Protein AF-A0A0P1ISZ4-F1 (afdb_monomer_lite)

pLDDT: mean 84.33, std 18.55, range [29.03, 98.5]

InterPro domains:
  IPR018599 Protein of unknown function DUF2026 [PF09641] (19-223)
  IPR023107 Atu2299-like domain superfamily [G3DSA:3.10.550.10] (12-223)
  IPR038765 Papain-like cysteine peptidase superfamily [SSF54001] (37-219)

Foldseek 3Di:
DPVPPPPPDPPVLDQLDDLLRLLLLLQQQLLLCVFFVVQPADQSSQVLSQVLSCLCCCPVVVADKDKFKFKKWFAQPVQRDIDIAADPDPPDDDPPDPRMGMWMDGPFWTFRSCLLVQLVVCPPPPCSVPRHSAGGTGTVVLADPDVVVVVVPRGIHTDTDVVVSVVVCVVCVPVVSSVLSSVQSNVCVVVCVVPVQDWGFDQHPVRDTDITGGHPGHHPYHSDDPPPPD

Sequence (230 aa):
MQELERKEHNLDHQAPLSQEDFNLLSSATYGIVHHAGQPKSRAESHFMISTLGIVVMKLAMEINCRRVVGNWRIRNNLSGGTYGIGSLKSSIGNTEDDDFHTWIETETHCIDLMSPMYPDVFAGTEHSSKVPSAMVQIPKEMDAKTIKQFEQGAVLFTEPDPSLTKSLIAQFAENDELDDLAQALLHWWPKLKQDSGSQLRFVHKDGRGLLIKPADYEASQSWVNETVTA

Organism: NCBI:txid1715691

Structure (mmCIF, N/CA/C/O backbone):
data_AF-A0A0P1ISZ4-F1
#
_entry.id   AF-A0A0P1ISZ4-F1
#
loop_
_atom_site.group_PDB
_atom_site.id
_atom_site.type_symbol
_atom_site.label_atom_id
_atom_site.label_alt_id
_atom_site.label_comp_id
_atom_site.label_asym_id
_atom_site.label_entity_id
_atom_site.label_seq_id
_atom_site.pdbx_PDB_ins_code
_atom_site.Cartn_x
_atom_site.Cartn_y
_atom_site.Cartn_z
_atom_site.occupancy
_atom_site.B_iso_or_equiv
_atom_site.auth_seq_id
_atom_site.auth_comp_id
_atom_site.auth_asym_id
_atom_site.auth_atom_id
_atom_site.pdbx_PDB_model_num
ATOM 1 N N . MET A 1 1 ? -13.578 32.365 -30.461 1.00 45.53 1 MET A N 1
ATOM 2 C CA . MET A 1 1 ? -13.303 30.936 -30.746 1.00 45.53 1 MET A CA 1
ATOM 3 C C . MET A 1 1 ? -11.808 30.578 -30.678 1.00 45.53 1 MET A C 1
ATOM 5 O O . MET A 1 1 ? -11.435 29.542 -31.193 1.00 45.53 1 MET A O 1
ATOM 9 N N . GLN A 1 2 ? -10.957 31.368 -30.005 1.00 45.22 2 GLN A N 1
ATOM 10 C CA . GLN A 1 2 ? -9.535 31.029 -29.774 1.00 45.22 2 GLN A CA 1
ATOM 11 C C . GLN A 1 2 ? -9.113 31.106 -28.291 1.00 45.22 2 GLN A C 1
ATOM 13 O O . GLN A 1 2 ? -7.972 30.815 -27.963 1.00 45.22 2 GLN A O 1
ATOM 18 N N . GLU A 1 3 ? -10.031 31.437 -27.375 1.00 33.91 3 GLU A N 1
ATOM 19 C CA . GLU A 1 3 ? -9.778 31.485 -25.919 1.00 33.91 3 GLU A CA 1
ATOM 20 C C . GLU A 1 3 ? -10.322 30.265 -25.154 1.00 33.91 3 GLU A C 1
ATOM 22 O O . GLU A 1 3 ? -10.181 30.184 -23.940 1.00 33.91 3 GLU A O 1
ATOM 27 N N . LEU A 1 4 ? -10.922 29.292 -25.849 1.00 37.38 4 LEU A N 1
ATOM 28 C CA . LEU A 1 4 ? -11.482 28.074 -25.241 1.00 37.38 4 LEU A CA 1
ATOM 29 C C . LEU A 1 4 ? -10.566 26.842 -25.355 1.00 37.38 4 LEU A C 1
ATOM 31 O O . LEU A 1 4 ? -10.907 25.794 -24.820 1.00 37.38 4 LEU A O 1
ATOM 35 N N . GLU A 1 5 ? -9.391 26.971 -25.978 1.00 39.34 5 GLU A N 1
ATOM 36 C CA . GLU A 1 5 ? -8.440 25.862 -26.191 1.00 39.34 5 GLU A CA 1
ATOM 37 C C . GLU A 1 5 ? -7.128 26.004 -25.394 1.00 39.34 5 GLU A C 1
ATOM 39 O O . GLU A 1 5 ? -6.223 25.193 -25.538 1.00 39.34 5 GLU A O 1
ATOM 44 N N . ARG A 1 6 ? -7.023 26.992 -24.493 1.00 38.47 6 ARG A N 1
ATOM 45 C CA . ARG A 1 6 ? -5.859 27.189 -23.600 1.00 38.47 6 ARG A CA 1
ATOM 46 C C . ARG A 1 6 ? -6.164 26.909 -22.127 1.00 38.47 6 ARG A C 1
ATOM 48 O O . ARG A 1 6 ? -5.702 27.609 -21.233 1.00 38.47 6 ARG A O 1
ATOM 55 N N . LYS A 1 7 ? -6.921 25.848 -21.861 1.00 33.12 7 LYS A N 1
ATOM 56 C CA . LYS A 1 7 ? -6.720 25.068 -20.633 1.00 33.12 7 LYS A CA 1
ATOM 57 C C . LYS A 1 7 ? -5.871 23.860 -21.001 1.00 33.12 7 LYS A C 1
ATOM 59 O O . LYS A 1 7 ? -6.342 22.727 -20.980 1.00 33.12 7 LYS A O 1
ATOM 64 N N . GLU A 1 8 ? -4.633 24.132 -21.408 1.00 39.62 8 GLU A N 1
ATOM 65 C CA . GLU A 1 8 ? -3.598 23.109 -21.362 1.00 39.62 8 GLU A CA 1
ATOM 66 C C . GLU A 1 8 ? -3.573 22.575 -19.929 1.00 39.62 8 GLU A C 1
ATOM 68 O O . GLU A 1 8 ? -3.541 23.339 -18.961 1.00 39.62 8 GLU A O 1
ATOM 73 N N . HIS A 1 9 ? -3.713 21.257 -19.828 1.00 40.00 9 HIS A N 1
ATOM 74 C CA . HIS A 1 9 ? -3.472 20.467 -18.637 1.00 40.00 9 HIS A CA 1
ATOM 75 C C . HIS A 1 9 ? -2.107 20.845 -18.043 1.00 40.00 9 HIS A C 1
ATOM 77 O O . HIS A 1 9 ? -1.095 20.235 -18.365 1.00 40.00 9 HIS A O 1
ATOM 83 N N . ASN A 1 10 ? -2.081 21.805 -17.124 1.00 36.22 10 ASN A N 1
ATOM 84 C CA . ASN A 1 10 ? -1.184 21.695 -15.984 1.00 36.22 10 ASN A CA 1
ATOM 85 C C . ASN A 1 10 ? -1.804 20.613 -15.097 1.00 36.22 10 ASN A C 1
ATOM 87 O O . ASN A 1 10 ? -2.551 20.908 -14.164 1.00 36.22 10 ASN A O 1
ATOM 91 N N . LEU A 1 11 ? -1.577 19.347 -15.460 1.00 44.12 11 LEU A N 1
ATOM 92 C CA . LEU A 1 11 ? -1.624 18.284 -14.470 1.00 44.12 11 LEU A CA 1
ATOM 93 C C . LEU A 1 11 ? -0.460 18.605 -13.545 1.00 44.12 11 LEU A C 1
ATOM 95 O O . LEU A 1 11 ? 0.691 18.356 -13.882 1.00 44.12 11 LEU A O 1
ATOM 99 N N . ASP A 1 12 ? -0.755 19.276 -12.440 1.00 47.28 12 ASP A N 1
ATOM 100 C CA . ASP A 1 12 ? 0.215 19.430 -11.374 1.00 47.28 12 ASP A CA 1
ATOM 101 C C . ASP A 1 12 ? 0.618 18.001 -10.982 1.00 47.28 12 ASP A C 1
ATOM 103 O O . ASP A 1 12 ? -0.207 17.233 -10.481 1.00 47.28 12 ASP A O 1
ATOM 107 N N . HIS A 1 13 ? 1.849 17.593 -11.307 1.00 62.66 13 HIS A N 1
ATOM 108 C CA . HIS A 1 13 ? 2.391 16.255 -11.027 1.00 62.66 13 HIS A CA 1
ATOM 109 C C . HIS A 1 13 ? 2.664 16.072 -9.524 1.00 62.66 13 HIS A C 1
ATOM 111 O O . HIS A 1 13 ? 3.536 15.305 -9.120 1.00 62.66 13 HIS A O 1
ATOM 117 N N . GLN A 1 14 ? 1.933 16.801 -8.682 1.00 82.31 14 GLN A N 1
ATOM 118 C CA . GLN A 1 14 ? 2.025 16.734 -7.244 1.00 82.31 14 GLN A CA 1
ATOM 119 C C . GLN A 1 14 ? 1.646 15.324 -6.784 1.00 82.31 14 GLN A C 1
ATOM 121 O O . GLN A 1 14 ? 0.636 14.752 -7.212 1.00 82.31 14 GLN A O 1
ATOM 126 N N . ALA A 1 15 ? 2.476 14.764 -5.904 1.00 89.00 15 ALA A N 1
ATOM 127 C CA . ALA A 1 15 ? 2.212 13.474 -5.289 1.00 89.00 15 ALA A CA 1
ATOM 128 C C . ALA A 1 15 ? 0.823 13.487 -4.611 1.00 89.00 15 ALA A C 1
ATOM 130 O O . ALA A 1 15 ? 0.509 14.450 -3.904 1.00 89.00 15 ALA A O 1
ATOM 131 N N . PRO A 1 16 ? -0.013 12.445 -4.790 1.00 93.44 16 PRO A N 1
ATOM 132 C CA . PRO A 1 16 ? -1.375 12.436 -4.255 1.00 93.44 16 PRO A CA 1
ATOM 133 C C . PRO A 1 16 ? -1.443 12.477 -2.727 1.00 93.44 16 PRO A C 1
ATOM 135 O O . PRO A 1 16 ? -2.427 12.962 -2.178 1.00 93.44 16 PRO A O 1
ATOM 138 N N . LEU A 1 17 ? -0.428 11.947 -2.040 1.00 95.56 17 LEU A N 1
ATOM 139 C CA . LEU A 1 17 ? -0.329 11.973 -0.584 1.00 95.56 17 LEU A CA 1
ATOM 140 C C . LEU A 1 17 ? 0.943 12.715 -0.173 1.00 95.56 17 LEU A C 1
ATOM 142 O O . LEU A 1 17 ? 2.013 12.485 -0.744 1.00 95.56 17 LEU A O 1
ATOM 146 N N . SER A 1 18 ? 0.844 13.531 0.877 1.00 94.50 18 SER A N 1
ATOM 147 C CA . SER A 1 18 ? 2.031 14.024 1.580 1.00 94.50 18 SER A CA 1
ATOM 148 C C . SER A 1 18 ? 2.823 12.853 2.182 1.00 94.50 18 SER A C 1
ATOM 150 O O . SER A 1 18 ? 2.270 11.775 2.406 1.00 94.50 18 SER A O 1
ATOM 152 N N . GLN A 1 19 ? 4.111 13.046 2.479 1.00 93.56 19 GLN A N 1
ATOM 153 C CA . GLN A 1 19 ? 4.916 12.008 3.139 1.00 93.56 19 GLN A CA 1
ATOM 154 C C . GLN A 1 19 ? 4.337 11.620 4.509 1.00 93.56 19 GLN A C 1
ATOM 156 O O . GLN A 1 19 ? 4.315 10.442 4.856 1.00 93.56 19 GLN A O 1
ATOM 161 N N . GLU A 1 20 ? 3.812 12.597 5.254 1.00 95.06 20 GLU A N 1
ATOM 162 C CA . GLU A 1 20 ? 3.135 12.362 6.532 1.00 95.06 20 GLU A CA 1
ATOM 163 C C . GLU A 1 20 ? 1.890 11.485 6.3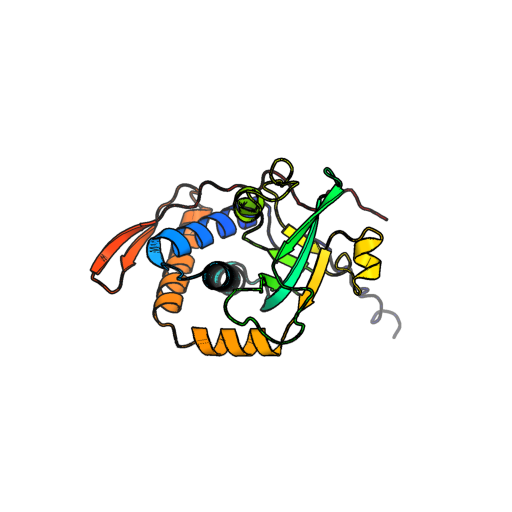47 1.00 95.06 20 GLU A C 1
ATOM 165 O O . GLU A 1 20 ? 1.756 10.464 7.020 1.00 95.06 20 GLU A O 1
ATOM 170 N N . ASP A 1 21 ? 1.004 11.832 5.405 1.00 97.25 21 ASP A N 1
ATOM 171 C CA . ASP A 1 21 ? -0.209 11.049 5.142 1.00 97.25 21 ASP A CA 1
ATOM 172 C C . ASP A 1 21 ? 0.118 9.650 4.623 1.00 97.25 21 ASP A C 1
ATOM 174 O O . ASP A 1 21 ? -0.533 8.683 5.013 1.00 97.25 21 ASP A O 1
ATOM 178 N N . PHE A 1 22 ? 1.141 9.525 3.776 1.00 97.81 22 PHE A N 1
ATOM 179 C CA . PHE A 1 22 ? 1.610 8.237 3.282 1.00 97.81 22 PHE A CA 1
ATOM 180 C C . PHE A 1 22 ? 2.105 7.347 4.426 1.00 97.81 22 PHE A C 1
ATOM 182 O O . PHE A 1 22 ? 1.656 6.208 4.547 1.00 97.81 22 PHE A O 1
ATOM 189 N N . ASN A 1 23 ? 2.991 7.864 5.285 1.00 97.19 23 ASN A N 1
ATOM 190 C CA . ASN A 1 23 ? 3.533 7.116 6.420 1.00 97.19 23 ASN A CA 1
ATOM 191 C C . ASN A 1 23 ? 2.434 6.738 7.413 1.00 97.19 23 ASN A C 1
ATOM 193 O O . ASN A 1 23 ? 2.380 5.599 7.879 1.00 97.19 23 ASN A O 1
ATOM 197 N N . LEU A 1 24 ? 1.514 7.661 7.695 1.00 97.06 24 LEU A N 1
ATOM 198 C CA . LEU A 1 24 ? 0.395 7.407 8.591 1.00 97.06 24 LEU A CA 1
ATOM 199 C C . LEU A 1 24 ? -0.554 6.345 8.023 1.00 97.06 24 LEU A C 1
ATOM 201 O O . LEU A 1 24 ? -0.974 5.441 8.742 1.00 97.06 24 LEU A O 1
ATOM 205 N N . LEU A 1 25 ? 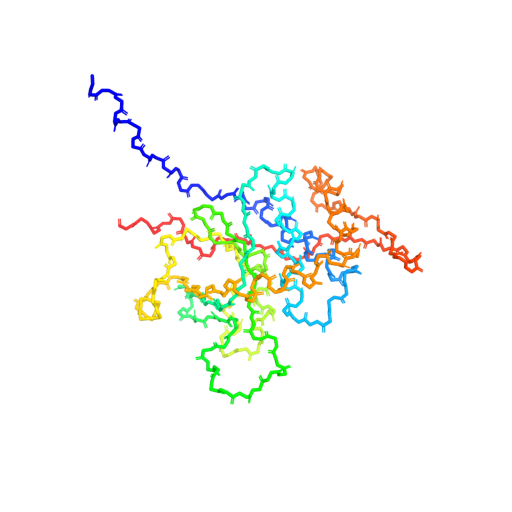-0.869 6.414 6.727 1.00 98.06 25 LEU A N 1
ATOM 206 C CA . LEU A 1 25 ? -1.746 5.447 6.076 1.00 98.06 25 LEU A CA 1
ATOM 207 C C . LEU A 1 25 ? -1.086 4.069 5.968 1.00 98.06 25 LEU A C 1
ATOM 209 O O . LEU A 1 25 ? -1.720 3.060 6.280 1.00 98.06 25 LEU A O 1
ATOM 213 N N . SER A 1 26 ? 0.187 4.018 5.577 1.00 97.75 26 SER A N 1
ATOM 214 C CA . SER A 1 26 ? 0.987 2.792 5.510 1.00 97.75 26 SER A CA 1
ATOM 215 C C . SER A 1 26 ? 1.072 2.099 6.877 1.00 97.75 26 SER A C 1
ATOM 217 O O . SER A 1 26 ? 0.668 0.941 7.020 1.00 97.75 26 SER A O 1
ATOM 219 N N . SER A 1 27 ? 1.493 2.824 7.916 1.00 96.62 27 SER A N 1
ATOM 220 C CA . SER A 1 27 ? 1.632 2.278 9.270 1.00 96.62 27 SER A CA 1
ATOM 221 C C . SER A 1 27 ? 0.292 1.849 9.880 1.00 96.62 27 SER A C 1
ATOM 223 O O . SER A 1 27 ? 0.223 0.794 10.519 1.00 96.62 27 SER A O 1
ATOM 225 N N . ALA A 1 28 ? -0.788 2.609 9.669 1.00 97.31 28 ALA A N 1
ATOM 226 C CA . ALA A 1 28 ? -2.114 2.269 10.183 1.00 97.31 28 ALA A CA 1
ATOM 227 C C . ALA A 1 28 ? -2.720 1.046 9.481 1.00 97.31 28 ALA A C 1
ATOM 229 O O . ALA A 1 28 ? -3.245 0.155 10.154 1.00 97.31 28 ALA A O 1
ATOM 230 N N . THR A 1 29 ? -2.625 0.975 8.147 1.00 97.44 29 THR A N 1
ATOM 231 C CA . THR A 1 29 ? -3.127 -0.169 7.362 1.00 97.44 29 THR A CA 1
ATOM 232 C C . THR A 1 29 ? -2.359 -1.448 7.681 1.00 97.44 29 THR A C 1
ATOM 234 O O . THR A 1 29 ? -2.972 -2.494 7.885 1.00 97.44 29 THR A O 1
ATOM 237 N N . TYR A 1 30 ? -1.038 -1.379 7.831 1.00 95.50 30 TYR A N 1
ATOM 238 C CA . TYR A 1 30 ? -0.262 -2.535 8.273 1.00 95.50 30 TYR A CA 1
ATOM 239 C C . TYR A 1 30 ? -0.605 -2.945 9.706 1.00 95.50 30 TYR A C 1
ATOM 241 O O . TYR A 1 30 ? -0.830 -4.125 9.979 1.00 95.50 30 TYR A O 1
ATOM 249 N N . GLY A 1 31 ? -0.697 -1.968 10.616 1.00 94.06 31 GLY A N 1
ATOM 250 C CA . GLY A 1 31 ? -1.059 -2.194 12.011 1.00 94.06 31 GLY A CA 1
ATOM 251 C C . GLY A 1 31 ? -2.377 -2.956 12.139 1.00 94.06 31 GLY A C 1
ATOM 252 O O . GLY A 1 31 ? -2.422 -3.988 12.809 1.00 94.06 31 GLY A O 1
ATOM 253 N N . ILE A 1 32 ? -3.429 -2.505 11.450 1.00 95.25 32 ILE A N 1
ATOM 254 C CA . ILE A 1 32 ? -4.747 -3.147 11.512 1.00 95.25 32 ILE A CA 1
ATOM 255 C C . ILE A 1 32 ? -4.762 -4.531 10.842 1.00 95.25 32 ILE A C 1
ATOM 257 O O . ILE A 1 32 ? -5.302 -5.473 11.423 1.00 95.25 32 ILE A O 1
ATOM 261 N N . VAL A 1 33 ? -4.107 -4.701 9.688 1.00 94.75 33 VAL A N 1
ATOM 262 C CA . VAL A 1 33 ? -4.055 -5.994 8.980 1.00 94.75 33 VAL A CA 1
ATOM 263 C C . VAL A 1 33 ? -3.314 -7.045 9.802 1.00 94.75 33 VAL A C 1
ATOM 265 O O . VAL A 1 33 ? -3.829 -8.142 10.001 1.00 94.75 33 VAL A O 1
ATOM 268 N N . HIS A 1 34 ? -2.144 -6.716 10.349 1.00 90.56 34 HIS A N 1
ATOM 269 C CA . HIS A 1 34 ? -1.320 -7.699 11.052 1.00 90.56 34 HIS A CA 1
ATOM 270 C C . HIS A 1 34 ? -1.757 -7.968 12.500 1.00 90.56 34 HIS A C 1
ATOM 272 O O . HIS A 1 34 ? -1.460 -9.042 13.021 1.00 90.56 34 HIS A O 1
ATOM 278 N N . HIS A 1 35 ? -2.480 -7.048 13.151 1.00 89.50 35 HIS A N 1
ATOM 279 C CA . HIS A 1 35 ? -3.004 -7.285 14.504 1.00 89.50 35 HIS A CA 1
ATOM 280 C C . HIS A 1 35 ? -4.413 -7.878 14.513 1.00 89.50 35 HIS A C 1
ATOM 282 O O . HIS A 1 35 ? -4.713 -8.679 15.398 1.00 89.50 35 HIS A O 1
ATOM 288 N N . ALA A 1 36 ? -5.274 -7.477 13.573 1.00 89.19 36 ALA A N 1
ATOM 289 C CA . ALA A 1 36 ? -6.683 -7.861 13.569 1.00 89.19 36 ALA A CA 1
ATOM 290 C C . ALA A 1 36 ? -7.094 -8.690 12.352 1.00 89.19 36 ALA A C 1
ATOM 292 O O . ALA A 1 36 ? -7.852 -9.626 12.544 1.00 89.19 36 ALA A O 1
ATOM 293 N N . GLY A 1 37 ? -6.578 -8.396 11.154 1.00 85.06 37 GLY A N 1
ATOM 294 C CA . GLY A 1 37 ? -7.019 -9.054 9.916 1.00 85.06 37 GLY A CA 1
ATOM 295 C C . GLY A 1 37 ? -6.430 -10.436 9.627 1.00 85.06 37 GLY A C 1
ATOM 296 O O . GLY A 1 37 ? -6.897 -11.103 8.715 1.00 85.06 37 GLY A O 1
ATOM 297 N N . GLN A 1 38 ? -5.395 -10.853 10.366 1.00 85.44 38 GLN A N 1
ATOM 298 C CA . GLN A 1 38 ? -4.805 -12.203 10.326 1.00 85.44 38 GLN A CA 1
ATOM 299 C C . GLN A 1 38 ? -4.665 -12.806 8.904 1.00 85.44 38 GLN A C 1
ATOM 301 O O . GLN A 1 38 ? -5.160 -13.913 8.666 1.00 85.44 38 GLN A O 1
ATOM 306 N N . PRO A 1 39 ? -3.991 -12.117 7.957 1.00 89.12 39 PRO A N 1
ATOM 307 C CA . PRO A 1 39 ? -3.866 -12.604 6.585 1.00 89.12 39 PRO A CA 1
ATOM 308 C C . PRO A 1 39 ? -3.198 -13.984 6.570 1.00 89.12 39 PRO A C 1
ATOM 310 O O . PRO A 1 39 ? -2.212 -14.218 7.276 1.00 89.12 39 PRO A O 1
ATOM 313 N N . LYS A 1 40 ? -3.717 -14.906 5.757 1.00 88.50 40 LYS A N 1
ATOM 314 C CA . LYS A 1 40 ? -3.214 -16.289 5.675 1.00 88.50 40 LYS A CA 1
ATOM 315 C C . LYS A 1 40 ? -1.972 -16.394 4.809 1.00 88.50 40 LYS A C 1
ATOM 317 O O . LYS A 1 40 ? -1.290 -17.417 4.823 1.00 88.50 40 LYS A O 1
ATOM 322 N N . SER A 1 41 ? -1.706 -15.355 4.031 1.00 87.31 41 SER A N 1
ATOM 323 C CA . SER A 1 41 ? -0.694 -15.372 3.001 1.00 87.31 41 SER A CA 1
ATOM 324 C C . SER A 1 41 ? -0.140 -13.968 2.746 1.00 87.31 41 SER A C 1
ATOM 326 O O . SER A 1 41 ? -0.687 -12.954 3.199 1.00 87.31 41 SER A O 1
ATOM 328 N N . ARG A 1 42 ? 0.992 -13.897 2.042 1.00 84.81 42 ARG A N 1
ATOM 329 C CA . ARG A 1 42 ? 1.649 -12.620 1.749 1.00 84.81 42 ARG A CA 1
ATOM 330 C C . ARG A 1 42 ? 0.798 -11.794 0.787 1.00 84.81 42 ARG A C 1
ATOM 332 O O . ARG A 1 42 ? 0.585 -10.607 1.032 1.00 84.81 42 ARG A O 1
ATOM 339 N N . ALA A 1 43 ? 0.283 -12.417 -0.269 1.00 85.69 43 ALA A N 1
ATOM 340 C CA . ALA A 1 43 ? -0.521 -11.706 -1.248 1.00 85.69 43 ALA A CA 1
ATOM 341 C C . ALA A 1 43 ? -1.869 -11.254 -0.670 1.00 85.69 43 ALA A C 1
ATOM 343 O O . ALA A 1 43 ? -2.326 -10.159 -1.001 1.00 85.69 43 ALA A O 1
ATOM 344 N N . GLU A 1 44 ? -2.456 -12.020 0.257 1.00 90.19 44 GLU A N 1
ATOM 345 C CA . GLU A 1 44 ? -3.628 -11.581 1.020 1.00 90.19 44 GLU A CA 1
ATOM 346 C C . GLU A 1 44 ? -3.318 -10.328 1.852 1.00 90.19 44 GLU A C 1
ATOM 348 O O . GLU A 1 44 ? -4.077 -9.363 1.783 1.00 90.19 44 GLU A O 1
ATOM 353 N N . SER A 1 45 ? -2.174 -10.271 2.547 1.00 91.88 45 SER A N 1
ATOM 354 C CA . SER A 1 45 ? -1.766 -9.054 3.269 1.00 91.88 45 SER A CA 1
ATOM 355 C C . SER A 1 45 ? -1.650 -7.842 2.332 1.00 91.88 45 SER A C 1
ATOM 357 O O . SER A 1 45 ? -2.246 -6.794 2.596 1.00 91.88 45 SER A O 1
ATOM 359 N N . HIS A 1 46 ? -0.978 -7.995 1.183 1.00 91.75 46 HIS A N 1
ATOM 360 C CA . HIS A 1 46 ? -0.832 -6.924 0.185 1.00 91.75 46 HIS A CA 1
ATOM 361 C C . HIS A 1 46 ? -2.201 -6.434 -0.320 1.00 91.75 46 HIS A C 1
ATOM 363 O O . HIS A 1 46 ? -2.467 -5.232 -0.470 1.00 91.75 46 HIS A O 1
ATOM 369 N N . PHE A 1 47 ? -3.105 -7.381 -0.569 1.00 93.69 47 PHE A N 1
ATOM 370 C CA . PHE A 1 47 ? -4.452 -7.091 -1.020 1.00 93.69 47 PHE A CA 1
ATOM 371 C C . PHE A 1 47 ? -5.268 -6.356 0.052 1.00 93.69 47 PHE A C 1
ATOM 373 O O . PHE A 1 47 ? -5.930 -5.364 -0.261 1.00 93.69 47 PHE A O 1
ATOM 380 N N . MET A 1 48 ? -5.205 -6.781 1.315 1.00 95.50 48 MET A N 1
ATOM 381 C CA . MET A 1 48 ? -5.902 -6.119 2.421 1.00 95.50 48 MET A CA 1
ATOM 382 C C . MET A 1 48 ? -5.364 -4.704 2.660 1.00 95.50 48 MET A C 1
ATOM 384 O O . MET A 1 48 ? -6.157 -3.764 2.700 1.00 95.50 48 MET A O 1
ATOM 388 N N . ILE A 1 49 ? -4.039 -4.522 2.723 1.00 96.44 49 ILE A N 1
ATOM 389 C CA . ILE A 1 49 ? -3.397 -3.210 2.921 1.00 96.44 49 ILE A CA 1
ATOM 390 C C . ILE A 1 49 ? -3.843 -2.219 1.840 1.00 96.44 49 ILE A C 1
ATOM 392 O O . ILE A 1 49 ? -4.319 -1.127 2.154 1.00 96.44 49 ILE A O 1
ATOM 396 N N . SER A 1 50 ? -3.775 -2.613 0.565 1.00 97.06 50 SER A N 1
ATOM 397 C CA . SER A 1 50 ? -4.240 -1.763 -0.539 1.00 97.06 50 SER A CA 1
ATOM 398 C C . SER A 1 50 ? -5.755 -1.513 -0.509 1.00 97.06 50 SER A C 1
ATOM 400 O O . SER A 1 50 ? -6.183 -0.405 -0.837 1.00 97.06 50 SER A O 1
ATOM 402 N N . THR A 1 51 ? -6.577 -2.486 -0.074 1.00 96.25 51 THR A N 1
ATOM 403 C CA . THR A 1 51 ? -8.031 -2.282 0.120 1.00 96.25 51 THR A CA 1
ATOM 404 C C . THR A 1 51 ? -8.279 -1.146 1.100 1.00 96.25 51 THR A C 1
ATOM 406 O O . THR A 1 51 ? -8.993 -0.192 0.794 1.00 96.25 51 THR A O 1
ATOM 409 N N . LEU A 1 52 ? -7.683 -1.264 2.285 1.00 97.62 52 LEU A N 1
ATOM 410 C CA . LEU A 1 52 ? -7.902 -0.355 3.397 1.00 97.62 52 LEU A CA 1
ATOM 411 C C . LEU A 1 52 ? -7.331 1.031 3.083 1.00 97.62 52 LEU A C 1
ATOM 413 O O . LEU A 1 52 ? -7.975 2.041 3.364 1.00 97.62 52 LEU A O 1
ATOM 417 N N . GLY A 1 53 ? -6.183 1.076 2.401 1.00 98.12 53 GLY A N 1
ATOM 418 C CA . GLY A 1 53 ? -5.612 2.300 1.850 1.00 98.12 53 GLY A CA 1
ATOM 419 C C . GLY A 1 53 ? -6.582 3.038 0.929 1.00 98.12 53 GLY A C 1
ATOM 420 O O . GLY A 1 53 ? -6.851 4.221 1.133 1.00 98.12 53 GLY A O 1
ATOM 421 N N . ILE A 1 54 ? -7.179 2.334 -0.039 1.00 97.75 54 ILE A N 1
ATOM 422 C CA . ILE A 1 54 ? -8.158 2.916 -0.973 1.00 97.75 54 ILE A CA 1
ATOM 423 C C . ILE A 1 54 ? -9.381 3.461 -0.245 1.00 97.75 54 ILE A C 1
ATOM 425 O O . ILE A 1 54 ? -9.887 4.514 -0.627 1.00 97.75 54 ILE A O 1
ATOM 429 N N . VAL A 1 55 ? -9.866 2.761 0.781 1.00 97.50 55 VAL A N 1
ATOM 430 C CA . VAL A 1 55 ? -11.019 3.208 1.569 1.00 97.50 55 VAL A CA 1
ATOM 431 C C . VAL A 1 55 ? -10.743 4.577 2.196 1.00 97.50 55 VAL A C 1
ATOM 433 O O . VAL A 1 55 ? -11.545 5.494 2.018 1.00 97.50 55 VAL A O 1
ATOM 436 N N . VAL A 1 56 ? -9.598 4.748 2.864 1.00 98.38 56 VAL A N 1
ATOM 437 C CA . VAL A 1 56 ? -9.222 6.037 3.470 1.00 98.38 56 VAL A CA 1
ATOM 438 C C . VAL A 1 56 ? -8.995 7.101 2.401 1.00 98.38 56 VAL A C 1
ATOM 440 O O . VAL A 1 56 ? -9.564 8.189 2.494 1.00 98.38 56 VAL A O 1
ATOM 443 N N . MET A 1 57 ? -8.228 6.784 1.355 1.00 98.44 57 MET A N 1
ATOM 444 C CA . MET A 1 57 ? -7.945 7.727 0.270 1.00 98.44 57 MET A CA 1
ATOM 445 C C . MET A 1 57 ? -9.229 8.247 -0.380 1.00 98.44 57 MET A C 1
ATOM 447 O O . MET A 1 57 ? -9.368 9.450 -0.574 1.00 98.44 57 MET A O 1
ATOM 451 N N . LYS A 1 58 ? -10.197 7.370 -0.665 1.00 97.94 58 LYS A N 1
ATOM 452 C CA . LYS A 1 58 ? -11.462 7.768 -1.292 1.00 97.94 58 LYS A CA 1
ATOM 453 C C . LYS A 1 58 ? -12.389 8.513 -0.350 1.00 97.94 58 LYS A C 1
ATOM 455 O O . LYS A 1 58 ? -12.967 9.516 -0.749 1.00 97.94 58 LYS A O 1
ATOM 460 N N . LEU A 1 59 ? -12.599 7.981 0.853 1.00 97.75 59 LEU A N 1
ATOM 461 C CA . LEU A 1 59 ? -13.700 8.422 1.710 1.00 97.75 59 LEU A CA 1
ATOM 462 C C . LEU A 1 59 ? -13.289 9.490 2.721 1.00 97.75 59 LEU A C 1
ATOM 464 O O . LEU A 1 59 ? -14.138 10.275 3.128 1.00 97.75 59 LEU A O 1
ATOM 468 N N . ALA A 1 60 ? -12.020 9.526 3.131 1.00 97.31 60 ALA A N 1
ATOM 469 C CA . ALA A 1 60 ? -11.521 10.520 4.078 1.00 97.31 60 ALA A CA 1
ATOM 470 C C . ALA A 1 60 ? -10.681 11.618 3.410 1.00 97.31 60 ALA A C 1
ATOM 472 O O . ALA A 1 60 ? -10.636 12.730 3.927 1.00 97.31 60 ALA A O 1
ATOM 473 N N . MET A 1 61 ? -10.011 11.313 2.292 1.00 97.12 61 MET A N 1
ATOM 474 C CA . MET A 1 61 ? -9.126 12.259 1.593 1.00 97.12 61 MET A CA 1
ATOM 475 C C . MET A 1 61 ? -9.669 12.720 0.235 1.00 97.12 61 MET A C 1
ATOM 477 O O . MET A 1 61 ? -9.055 13.570 -0.397 1.00 97.12 61 MET A O 1
ATOM 481 N N . GLU A 1 62 ? -10.795 12.159 -0.219 1.00 97.19 62 GLU A N 1
ATOM 482 C CA . GLU A 1 62 ? -11.445 12.491 -1.498 1.00 97.19 62 GLU A CA 1
ATOM 483 C C . GLU A 1 62 ? -10.546 12.285 -2.739 1.00 97.19 62 GLU A C 1
ATOM 485 O O . GLU A 1 62 ? -10.762 12.870 -3.801 1.00 97.19 62 GLU A O 1
ATOM 490 N N . ILE A 1 63 ? -9.549 11.400 -2.640 1.00 97.50 63 ILE A N 1
ATOM 491 C CA . ILE A 1 63 ? -8.633 11.060 -3.732 1.00 97.50 63 ILE A CA 1
ATOM 492 C C . ILE A 1 63 ? -9.231 9.919 -4.553 1.00 97.50 63 ILE A C 1
ATOM 494 O O . ILE A 1 63 ? -9.434 8.802 -4.064 1.00 97.50 63 ILE A O 1
ATOM 498 N N . ASN A 1 64 ? -9.462 10.172 -5.842 1.00 96.75 64 ASN A N 1
ATOM 499 C CA . ASN A 1 64 ? -9.888 9.123 -6.758 1.00 96.75 64 ASN A CA 1
ATOM 500 C C . ASN A 1 64 ? -8.735 8.151 -7.042 1.00 96.75 64 ASN A C 1
ATOM 502 O O . ASN A 1 64 ? -7.699 8.517 -7.601 1.00 96.75 64 ASN A O 1
ATOM 506 N N . CYS A 1 65 ? -8.938 6.888 -6.685 1.00 97.75 65 CYS A N 1
ATOM 507 C CA . CYS A 1 65 ? -7.961 5.833 -6.888 1.00 97.75 65 CYS A CA 1
ATOM 508 C C . CYS A 1 65 ? -8.631 4.479 -7.156 1.00 97.75 65 CYS A C 1
ATOM 510 O O . CYS A 1 65 ? -9.845 4.295 -7.019 1.00 97.75 65 CYS A O 1
ATOM 512 N N . ARG A 1 66 ? -7.846 3.491 -7.563 1.00 97.06 66 ARG A N 1
ATOM 513 C CA . ARG A 1 66 ? -8.295 2.114 -7.756 1.00 97.06 66 ARG A CA 1
ATOM 514 C C . ARG A 1 66 ? -7.207 1.150 -7.335 1.00 97.06 66 ARG A C 1
ATOM 516 O O . ARG A 1 66 ? -6.029 1.481 -7.362 1.00 97.06 66 ARG A O 1
ATOM 523 N N . ARG A 1 67 ? -7.617 -0.066 -7.006 1.00 96.06 67 ARG A N 1
ATOM 524 C CA . ARG A 1 67 ? -6.688 -1.166 -6.792 1.00 96.06 67 ARG A CA 1
ATOM 525 C C . ARG A 1 67 ? -6.258 -1.741 -8.124 1.00 96.06 67 ARG A C 1
ATOM 527 O O . ARG A 1 67 ? -7.090 -1.876 -9.026 1.00 96.06 67 ARG A O 1
ATOM 534 N N . VAL A 1 68 ? -5.003 -2.152 -8.191 1.00 97.06 68 VAL A N 1
ATOM 535 C CA . VAL A 1 68 ? -4.474 -2.952 -9.285 1.00 97.06 68 VAL A CA 1
ATOM 536 C C . VAL A 1 68 ? -3.68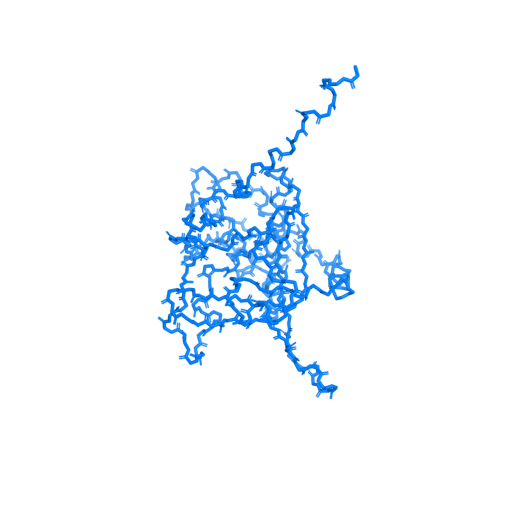6 -4.122 -8.715 1.00 97.06 68 VAL A C 1
ATOM 538 O O . VAL A 1 68 ? -2.972 -3.975 -7.726 1.00 97.06 68 VAL A O 1
ATOM 541 N N . VAL A 1 69 ? -3.869 -5.290 -9.324 1.00 95.38 69 VAL A N 1
ATOM 542 C CA . VAL A 1 69 ? -3.136 -6.518 -9.023 1.00 95.38 69 VAL A CA 1
ATOM 543 C C . VAL A 1 69 ? -2.345 -6.919 -10.261 1.00 95.38 69 VAL A C 1
ATOM 545 O O . VAL A 1 69 ? -2.848 -6.776 -11.376 1.00 95.38 69 VAL A O 1
ATOM 548 N N . GLY A 1 70 ? -1.132 -7.429 -10.082 1.00 93.38 70 GLY A N 1
ATOM 549 C CA . GLY A 1 70 ? -0.297 -7.907 -11.181 1.00 93.38 70 GLY A CA 1
ATOM 550 C C . GLY A 1 70 ? 1.166 -8.067 -10.783 1.00 93.38 70 GLY A C 1
ATOM 551 O O . GLY A 1 70 ? 1.485 -8.187 -9.597 1.00 93.38 70 GLY A O 1
ATOM 552 N N . ASN A 1 71 ? 2.055 -8.039 -11.777 1.00 90.88 71 ASN A N 1
ATOM 553 C CA . ASN A 1 71 ? 3.493 -8.054 -11.527 1.00 90.88 71 ASN A CA 1
ATOM 554 C C . ASN A 1 71 ? 4.011 -6.640 -11.268 1.00 90.88 71 ASN A C 1
ATOM 556 O O . ASN A 1 71 ? 3.628 -5.684 -11.947 1.00 90.88 71 ASN A O 1
ATOM 560 N N . TRP A 1 72 ? 4.940 -6.534 -10.324 1.00 90.69 72 TRP A N 1
ATOM 561 C CA . TRP A 1 72 ? 5.543 -5.275 -9.913 1.00 90.69 72 TRP A CA 1
ATOM 562 C C . TRP A 1 72 ? 7.061 -5.402 -9.876 1.00 90.69 72 TRP A C 1
ATOM 564 O O . TRP A 1 72 ? 7.593 -6.331 -9.261 1.00 90.69 72 TRP A O 1
ATOM 574 N N . ARG A 1 73 ? 7.775 -4.470 -10.515 1.00 91.00 73 ARG A N 1
ATOM 575 C CA . ARG A 1 73 ? 9.230 -4.337 -10.384 1.00 91.00 73 ARG A CA 1
ATOM 576 C C . ARG A 1 73 ? 9.637 -2.908 -10.167 1.00 91.00 73 ARG A C 1
ATOM 578 O O . ARG A 1 73 ? 9.205 -2.020 -10.889 1.00 91.00 73 ARG A O 1
ATOM 585 N N . ILE A 1 74 ? 10.564 -2.723 -9.246 1.00 89.94 74 ILE A N 1
ATOM 586 C CA . ILE A 1 74 ? 11.069 -1.418 -8.880 1.00 89.94 74 ILE A CA 1
ATOM 587 C C . ILE A 1 74 ? 12.592 -1.446 -8.798 1.00 89.94 74 ILE A C 1
ATOM 589 O O . ILE A 1 74 ? 13.201 -2.400 -8.305 1.00 89.94 74 ILE A O 1
ATOM 593 N N . ARG A 1 75 ? 13.227 -0.402 -9.322 1.00 87.38 75 ARG A N 1
ATOM 594 C CA . ARG A 1 75 ? 14.678 -0.237 -9.310 1.00 87.38 75 ARG A CA 1
ATOM 595 C C . ARG A 1 75 ? 15.078 0.744 -8.222 1.00 87.38 75 ARG A C 1
ATOM 597 O O . ARG A 1 75 ? 14.572 1.862 -8.175 1.00 87.38 75 ARG A O 1
ATOM 604 N N . ASN A 1 76 ? 16.023 0.350 -7.375 1.00 81.81 76 ASN A N 1
ATOM 605 C CA . ASN A 1 76 ? 16.713 1.282 -6.496 1.00 81.81 76 ASN A CA 1
ATOM 606 C C . ASN A 1 76 ? 17.905 1.885 -7.252 1.00 81.81 76 ASN A C 1
ATOM 608 O O . ASN A 1 76 ? 18.930 1.231 -7.442 1.00 81.81 76 ASN A O 1
ATOM 612 N N . ASN A 1 77 ? 17.780 3.152 -7.644 1.00 70.12 77 ASN A N 1
ATOM 613 C CA . ASN A 1 77 ? 18.829 3.874 -8.367 1.00 70.12 77 ASN A CA 1
ATOM 614 C C . ASN A 1 77 ? 20.100 4.107 -7.531 1.00 70.12 77 ASN A C 1
ATOM 616 O O . ASN A 1 77 ? 21.174 4.260 -8.104 1.00 70.12 77 ASN A O 1
ATOM 620 N N . LEU A 1 78 ? 20.007 4.098 -6.195 1.00 64.00 78 LEU A N 1
ATOM 621 C CA . LEU A 1 78 ? 21.162 4.260 -5.305 1.00 64.00 78 LEU A CA 1
ATOM 622 C C . LEU A 1 78 ? 21.998 2.980 -5.218 1.00 64.00 78 LEU A C 1
ATOM 624 O O . LEU A 1 78 ? 23.223 3.041 -5.147 1.00 64.00 78 LEU A O 1
ATOM 628 N N . SER A 1 79 ? 21.347 1.813 -5.209 1.00 67.81 79 SER A N 1
ATOM 629 C CA . SER A 1 79 ? 22.039 0.525 -5.094 1.00 67.81 79 SER A CA 1
ATOM 630 C C . SER A 1 79 ? 22.282 -0.175 -6.431 1.00 67.81 79 SER A C 1
ATOM 632 O O . SER A 1 79 ? 23.070 -1.121 -6.470 1.00 67.81 79 SER A O 1
ATOM 634 N N . GLY A 1 80 ? 21.589 0.247 -7.494 1.00 68.69 80 GLY A N 1
ATOM 635 C CA . GLY A 1 80 ? 21.497 -0.464 -8.772 1.00 68.69 80 GLY A CA 1
ATOM 636 C C . GLY A 1 80 ? 20.641 -1.738 -8.710 1.00 68.69 80 GLY A C 1
ATOM 637 O O . GLY A 1 80 ? 20.503 -2.431 -9.716 1.00 68.69 80 GLY A O 1
ATOM 638 N N . GLY A 1 81 ? 20.073 -2.060 -7.542 1.00 79.12 81 GLY A N 1
ATOM 639 C CA . GLY A 1 81 ? 19.280 -3.264 -7.319 1.00 79.12 81 GLY A CA 1
ATOM 640 C C . GLY A 1 81 ? 17.905 -3.176 -7.974 1.00 79.12 81 GLY A C 1
ATOM 641 O O . GLY A 1 81 ? 17.258 -2.130 -7.961 1.00 79.12 81 GLY A O 1
ATOM 642 N N . THR A 1 82 ? 17.449 -4.294 -8.529 1.00 84.44 82 THR A N 1
ATOM 643 C CA . THR A 1 82 ? 16.071 -4.473 -8.995 1.00 84.44 82 THR A CA 1
ATOM 644 C C . THR A 1 82 ? 15.352 -5.403 -8.031 1.00 84.44 82 THR A C 1
ATOM 646 O O . THR A 1 82 ? 15.850 -6.489 -7.738 1.00 84.44 82 THR A O 1
ATOM 649 N N . TYR A 1 83 ? 14.175 -4.989 -7.578 1.00 85.81 83 TYR A N 1
ATOM 650 C CA . TYR A 1 83 ? 13.306 -5.767 -6.703 1.00 85.81 83 TYR A CA 1
ATOM 651 C C . TYR A 1 83 ? 11.979 -6.005 -7.408 1.00 85.81 83 TYR A C 1
ATOM 653 O O . TYR A 1 83 ? 11.520 -5.160 -8.177 1.00 85.81 83 TYR A O 1
ATOM 661 N N . GLY A 1 84 ? 11.364 -7.158 -7.179 1.00 83.12 84 GLY A N 1
ATOM 662 C CA . GLY A 1 84 ? 10.099 -7.478 -7.815 1.00 83.12 84 GLY A CA 1
ATOM 663 C C . GLY A 1 84 ? 9.276 -8.462 -7.011 1.00 83.12 84 GLY A C 1
ATOM 664 O O . GLY A 1 84 ? 9.821 -9.311 -6.309 1.00 83.12 84 GLY A O 1
ATOM 665 N N . ILE A 1 85 ? 7.962 -8.319 -7.133 1.00 80.25 85 ILE A N 1
ATOM 666 C CA . ILE A 1 85 ? 6.964 -9.218 -6.564 1.00 80.25 85 ILE A CA 1
ATOM 667 C C . ILE A 1 85 ? 6.090 -9.680 -7.734 1.00 80.25 85 ILE A C 1
ATOM 669 O O . ILE A 1 85 ? 5.542 -8.861 -8.478 1.00 80.25 85 ILE A O 1
ATOM 673 N N . GLY A 1 86 ? 6.027 -10.998 -7.904 1.00 69.25 86 GLY A N 1
ATOM 674 C CA . GLY A 1 86 ? 5.304 -11.696 -8.962 1.00 69.25 86 GLY A CA 1
ATOM 675 C C . GLY A 1 86 ? 6.177 -12.359 -10.030 1.00 69.25 86 GLY A C 1
ATOM 676 O O . GLY A 1 86 ? 7.373 -12.071 -10.163 1.00 69.25 86 GLY A O 1
ATOM 677 N N . SER A 1 87 ? 5.591 -13.305 -10.767 1.00 60.97 87 SER A N 1
ATOM 678 C CA . SER A 1 87 ? 6.318 -14.206 -11.670 1.00 60.97 87 SER A CA 1
ATOM 679 C C . SER A 1 87 ? 6.476 -13.648 -13.091 1.00 60.97 87 SER A C 1
ATOM 681 O O . SER A 1 87 ? 5.513 -13.280 -13.755 1.00 60.97 87 SER A O 1
ATOM 683 N N . LEU A 1 88 ? 7.711 -13.665 -13.613 1.00 51.22 88 LEU A N 1
ATOM 684 C CA . LEU A 1 88 ? 8.012 -13.513 -15.055 1.00 51.22 88 LEU A CA 1
ATOM 685 C C . LEU A 1 88 ? 7.825 -14.811 -15.851 1.00 51.22 88 LEU A C 1
ATOM 687 O O . LEU A 1 88 ? 7.915 -14.799 -17.078 1.00 51.22 88 LEU A O 1
ATOM 691 N N . LYS A 1 89 ? 7.674 -15.942 -15.158 1.00 43.16 89 LYS A N 1
ATOM 692 C CA . LYS A 1 89 ? 7.735 -17.296 -15.710 1.00 43.16 89 LYS A CA 1
ATOM 693 C C . LYS A 1 89 ? 6.514 -18.098 -15.263 1.00 43.16 89 LYS A C 1
ATOM 695 O O . LYS A 1 89 ? 6.655 -19.062 -14.520 1.00 43.16 89 LYS A O 1
ATOM 700 N N . SER A 1 90 ? 5.325 -17.801 -15.772 1.00 36.38 90 SER A N 1
ATOM 701 C CA . SER A 1 90 ? 4.289 -18.838 -15.840 1.00 36.38 90 SER A CA 1
ATOM 702 C C . SER A 1 90 ? 4.498 -19.681 -17.104 1.00 36.38 90 SER A C 1
ATOM 704 O O . SER A 1 90 ? 3.673 -19.729 -18.013 1.00 36.38 90 SER A O 1
ATOM 706 N N . SER A 1 91 ? 5.618 -20.412 -17.174 1.00 30.88 91 SER A N 1
ATOM 707 C CA . SER A 1 91 ? 5.559 -21.690 -17.883 1.00 30.88 91 SER A CA 1
ATOM 708 C C . SER A 1 91 ? 4.707 -22.604 -17.009 1.00 30.88 91 SER A C 1
ATOM 710 O O . SER A 1 91 ? 5.182 -23.051 -15.973 1.00 30.88 91 SER A O 1
ATOM 712 N N . ILE A 1 92 ? 3.437 -22.755 -17.388 1.00 33.91 92 ILE A N 1
ATOM 713 C CA . ILE A 1 92 ? 2.457 -23.766 -16.962 1.00 33.91 92 ILE A CA 1
ATOM 714 C C . ILE A 1 92 ? 2.930 -24.648 -15.787 1.00 33.91 92 ILE A C 1
ATOM 716 O O . ILE A 1 92 ? 3.720 -25.567 -15.986 1.00 33.91 92 ILE A O 1
ATOM 720 N N . GLY A 1 93 ? 2.353 -24.422 -14.601 1.00 31.11 93 GLY A N 1
ATOM 721 C CA . GLY A 1 93 ? 2.301 -25.422 -13.529 1.00 31.11 93 GLY A CA 1
ATOM 722 C C . GLY A 1 93 ? 3.206 -25.169 -12.325 1.00 31.11 93 GLY A C 1
ATOM 723 O O . GLY A 1 93 ? 4.204 -25.857 -12.161 1.00 31.11 93 GLY A O 1
ATOM 724 N N . ASN A 1 94 ? 2.813 -24.227 -11.465 1.00 30.06 94 ASN A N 1
ATOM 725 C CA . ASN A 1 94 ? 2.881 -24.361 -10.003 1.00 30.06 94 ASN A CA 1
ATOM 726 C C . ASN A 1 94 ? 2.033 -23.240 -9.388 1.00 30.06 94 ASN A C 1
ATOM 728 O O . ASN A 1 94 ? 2.468 -22.106 -9.262 1.00 30.06 94 ASN A O 1
ATOM 732 N N . THR A 1 95 ? 0.777 -23.553 -9.081 1.00 33.53 95 THR A N 1
ATOM 733 C CA . THR A 1 95 ? -0.207 -22.649 -8.464 1.00 33.53 95 THR A CA 1
ATOM 734 C C . THR A 1 95 ? -0.200 -22.769 -6.936 1.00 33.53 95 THR A C 1
ATOM 736 O O . THR A 1 95 ? -1.262 -22.752 -6.322 1.00 33.53 95 THR A O 1
ATOM 739 N N . GLU A 1 96 ? 0.974 -22.961 -6.330 1.00 42.44 96 GLU A N 1
ATOM 740 C CA . GLU A 1 96 ? 1.115 -23.047 -4.866 1.00 42.44 96 GLU A CA 1
ATOM 741 C C . GLU A 1 96 ? 1.679 -21.769 -4.226 1.00 42.44 96 GLU A C 1
ATOM 743 O O . GLU A 1 96 ? 1.569 -21.637 -3.012 1.00 42.44 96 GLU A O 1
ATOM 748 N N . ASP A 1 97 ? 2.172 -20.794 -5.003 1.00 47.31 97 ASP A N 1
ATOM 749 C CA . ASP A 1 97 ? 2.732 -19.552 -4.461 1.00 47.31 97 ASP A CA 1
ATOM 750 C C . ASP A 1 97 ? 1.984 -18.296 -4.943 1.00 47.31 97 ASP A C 1
ATOM 752 O O . ASP A 1 97 ? 1.630 -18.128 -6.111 1.00 47.31 97 ASP A O 1
ATOM 756 N N . ASP A 1 98 ? 1.752 -17.415 -3.979 1.00 60.50 98 ASP A N 1
ATOM 757 C CA . ASP A 1 98 ? 1.200 -16.059 -4.011 1.00 60.50 98 ASP A CA 1
ATOM 758 C C . ASP A 1 98 ? 1.993 -15.075 -4.909 1.00 60.50 98 ASP A C 1
ATOM 760 O O . ASP A 1 98 ? 2.484 -14.028 -4.476 1.00 60.50 98 ASP A O 1
ATOM 764 N N . ASP A 1 99 ? 2.131 -15.400 -6.190 1.00 75.81 99 ASP A N 1
ATOM 765 C CA . ASP A 1 99 ? 3.001 -14.725 -7.161 1.00 75.81 99 ASP A CA 1
ATOM 766 C C . ASP A 1 99 ? 2.424 -13.406 -7.715 1.00 75.81 99 ASP A C 1
ATOM 768 O O . ASP A 1 99 ? 2.632 -13.063 -8.881 1.00 75.81 99 ASP A O 1
ATOM 772 N N . PHE A 1 100 ? 1.700 -12.627 -6.911 1.00 86.19 100 PHE A N 1
ATOM 773 C CA . PHE A 1 100 ? 1.193 -11.322 -7.334 1.00 86.19 100 PHE A CA 1
ATOM 774 C C . PHE A 1 100 ? 1.430 -10.227 -6.299 1.00 86.19 100 PHE A C 1
ATOM 776 O O . PHE A 1 100 ? 1.530 -10.449 -5.090 1.00 86.19 100 PHE A O 1
ATOM 783 N N . HIS A 1 101 ? 1.496 -8.997 -6.792 1.00 92.62 101 HIS A N 1
ATOM 784 C CA . HIS A 1 101 ? 1.535 -7.801 -5.973 1.00 92.62 101 HIS A CA 1
ATOM 785 C C . HIS A 1 101 ? 0.256 -6.994 -6.155 1.00 92.62 101 HIS A C 1
ATOM 787 O O . HIS A 1 101 ? -0.413 -7.088 -7.185 1.00 92.62 101 HIS A O 1
ATOM 793 N N . THR A 1 102 ? -0.084 -6.201 -5.144 1.00 95.12 102 THR A N 1
ATOM 794 C CA . THR A 1 102 ? -1.242 -5.317 -5.189 1.00 95.12 102 THR A CA 1
ATOM 795 C C . THR A 1 102 ? -0.813 -3.911 -4.814 1.00 95.12 102 THR A C 1
ATOM 797 O O . THR A 1 102 ? -0.230 -3.717 -3.754 1.00 95.12 102 THR A O 1
ATOM 800 N N . TRP A 1 103 ? -1.153 -2.942 -5.657 1.00 97.44 103 TRP A N 1
ATOM 801 C CA . TRP A 1 103 ? -0.869 -1.526 -5.446 1.00 97.44 103 TRP A CA 1
ATOM 802 C C . TRP A 1 103 ? -2.120 -0.678 -5.704 1.00 97.44 103 TRP A C 1
ATOM 804 O O . TRP A 1 103 ? -3.185 -1.171 -6.103 1.00 97.44 103 TRP A O 1
ATOM 814 N N . ILE A 1 104 ? -1.997 0.618 -5.445 1.00 98.50 104 ILE A N 1
ATOM 815 C CA . ILE A 1 104 ? -3.037 1.618 -5.665 1.00 98.50 104 ILE A CA 1
ATOM 816 C C . ILE A 1 104 ? -2.633 2.471 -6.867 1.00 98.50 104 ILE A C 1
ATOM 818 O O . ILE A 1 104 ? -1.491 2.901 -6.981 1.00 98.50 104 ILE A O 1
ATOM 822 N N . GLU A 1 105 ? -3.567 2.753 -7.766 1.00 97.69 105 GLU A N 1
ATOM 823 C CA . GLU A 1 105 ? -3.377 3.726 -8.839 1.00 97.69 105 GLU A CA 1
ATOM 824 C C . GLU A 1 105 ? -4.331 4.902 -8.684 1.00 97.69 105 GLU A C 1
ATOM 826 O O . GLU A 1 105 ? -5.533 4.709 -8.496 1.00 97.69 105 GLU A O 1
ATOM 831 N N . THR A 1 106 ? -3.812 6.114 -8.845 1.00 97.50 106 THR A N 1
ATOM 832 C CA . THR A 1 106 ? -4.615 7.295 -9.175 1.00 97.50 106 THR A CA 1
ATOM 833 C C . THR A 1 106 ? -4.613 7.501 -10.693 1.00 97.50 106 THR A C 1
ATOM 835 O O . THR A 1 106 ? -4.122 6.667 -11.463 1.00 97.50 106 THR A O 1
ATOM 838 N N . GLU A 1 107 ? -5.171 8.618 -11.155 1.00 95.31 107 GLU A N 1
ATOM 839 C CA . GLU A 1 107 ? -5.019 9.033 -12.550 1.00 95.31 107 GLU A CA 1
ATOM 840 C C . GLU A 1 107 ? -3.541 9.200 -12.939 1.00 95.31 107 GLU A C 1
ATOM 842 O O . GLU A 1 107 ? -3.142 8.795 -14.031 1.00 95.31 107 GLU A O 1
ATOM 847 N N . THR A 1 108 ? -2.720 9.718 -12.022 1.00 95.38 108 THR A N 1
ATOM 848 C CA . THR A 1 108 ? -1.353 10.168 -12.306 1.00 95.38 108 THR A CA 1
ATOM 849 C C . THR A 1 108 ? -0.258 9.312 -11.675 1.00 95.38 108 THR A C 1
ATOM 851 O O . THR A 1 108 ? 0.865 9.357 -12.167 1.00 95.38 108 THR A O 1
ATOM 854 N N . HIS A 1 109 ? -0.541 8.511 -10.640 1.00 96.88 109 HIS A N 1
ATOM 855 C CA . HIS A 1 109 ? 0.490 7.812 -9.857 1.00 96.88 109 HIS A CA 1
ATOM 856 C C . HIS A 1 109 ? 0.179 6.334 -9.586 1.00 96.88 109 HIS A C 1
ATOM 858 O O . HIS A 1 109 ? -0.981 5.942 -9.447 1.00 96.88 109 HIS A O 1
ATOM 864 N N . CYS A 1 110 ? 1.242 5.542 -9.444 1.00 97.56 110 CYS A N 1
ATOM 865 C CA . CYS A 1 110 ? 1.259 4.223 -8.817 1.00 97.56 110 CYS A CA 1
ATOM 866 C C . CYS A 1 110 ? 1.778 4.360 -7.379 1.00 97.56 110 CYS A C 1
ATOM 868 O O . CYS A 1 110 ? 2.849 4.923 -7.155 1.00 97.56 110 CYS A O 1
ATOM 870 N N . ILE A 1 111 ? 1.031 3.845 -6.409 1.00 98.00 111 ILE A N 1
ATOM 871 C CA . ILE A 1 111 ? 1.287 3.987 -4.977 1.00 98.00 111 ILE A CA 1
ATOM 872 C C . ILE A 1 111 ? 1.337 2.598 -4.346 1.00 98.00 111 ILE A C 1
ATOM 874 O O . ILE A 1 111 ? 0.375 1.838 -4.464 1.00 98.00 111 ILE A O 1
ATOM 878 N N . ASP A 1 112 ? 2.414 2.291 -3.629 1.00 97.25 112 ASP A N 1
ATOM 879 C CA . ASP A 1 112 ? 2.504 1.082 -2.808 1.00 97.25 112 ASP A CA 1
ATOM 880 C C . ASP A 1 112 ? 2.702 1.463 -1.341 1.00 97.25 112 ASP A C 1
ATOM 882 O O . ASP A 1 112 ? 3.771 1.907 -0.934 1.00 97.25 112 ASP A O 1
ATOM 886 N N . LEU A 1 113 ? 1.656 1.267 -0.538 1.00 97.50 113 LEU A N 1
ATOM 887 C CA . LEU A 1 113 ? 1.683 1.557 0.895 1.00 97.50 113 LEU A CA 1
ATOM 888 C C . LEU A 1 113 ? 2.576 0.595 1.683 1.00 97.50 113 LEU A C 1
ATOM 890 O O . LEU A 1 113 ? 2.888 0.878 2.832 1.00 97.50 113 LEU A O 1
ATOM 894 N N . MET A 1 114 ? 2.999 -0.527 1.111 1.00 94.69 114 MET A N 1
ATOM 895 C CA . MET A 1 114 ? 3.920 -1.441 1.781 1.00 94.69 114 MET A CA 1
ATOM 896 C C . MET A 1 114 ? 5.390 -1.094 1.574 1.00 94.69 114 MET A C 1
ATOM 898 O O . MET A 1 114 ? 6.263 -1.787 2.098 1.00 94.69 114 MET A O 1
ATOM 902 N N . SER A 1 115 ? 5.695 -0.073 0.778 1.00 94.31 115 SER A N 1
ATOM 903 C CA . SER A 1 115 ? 7.078 0.237 0.443 1.00 94.31 115 SER A CA 1
ATOM 904 C C . SER A 1 115 ? 7.991 0.554 1.638 1.00 94.31 115 SER A C 1
ATOM 906 O O . SER A 1 115 ? 9.173 0.207 1.559 1.00 94.31 115 SER A O 1
ATOM 908 N N . PRO A 1 116 ? 7.509 1.093 2.780 1.00 94.88 116 PRO A N 1
ATOM 909 C CA . PRO A 1 116 ? 8.326 1.184 3.994 1.00 94.88 116 PRO A CA 1
ATOM 910 C C . PRO A 1 116 ? 8.790 -0.180 4.541 1.00 94.88 116 PRO A C 1
ATOM 912 O O . PRO A 1 116 ? 9.829 -0.278 5.187 1.00 94.88 116 PRO A O 1
ATOM 915 N N . MET A 1 117 ? 8.059 -1.255 4.242 1.00 91.69 117 MET A N 1
ATOM 916 C CA . MET A 1 117 ? 8.326 -2.620 4.707 1.00 91.69 117 MET A CA 1
ATOM 917 C C . MET A 1 117 ? 9.176 -3.417 3.715 1.00 91.69 117 MET A C 1
ATOM 919 O O . MET A 1 117 ? 9.520 -4.568 3.978 1.00 91.69 117 MET A O 1
ATOM 923 N N . TYR A 1 118 ? 9.540 -2.837 2.569 1.00 90.50 118 TYR A N 1
ATOM 924 C CA . TYR A 1 118 ? 10.371 -3.507 1.572 1.00 90.50 118 TYR A CA 1
ATOM 925 C C . TYR A 1 118 ? 11.666 -4.124 2.122 1.00 90.50 118 TYR A C 1
ATOM 927 O O . TYR A 1 118 ? 11.996 -5.224 1.668 1.00 90.50 118 TYR A O 1
ATOM 935 N N . PRO A 1 119 ? 12.393 -3.511 3.083 1.00 89.00 119 PRO A N 1
ATOM 936 C CA . PRO A 1 119 ? 13.559 -4.154 3.690 1.00 89.00 119 PRO A CA 1
ATOM 937 C C . PRO A 1 119 ? 13.260 -5.552 4.246 1.00 89.00 119 PRO A C 1
ATOM 939 O O . PRO A 1 119 ? 14.051 -6.473 4.039 1.00 89.00 119 PRO A O 1
ATOM 942 N N . ASP A 1 120 ? 12.090 -5.726 4.863 1.00 87.88 120 ASP A N 1
ATOM 943 C CA . ASP A 1 120 ? 11.646 -7.005 5.416 1.00 87.88 120 ASP A CA 1
ATOM 944 C C . ASP A 1 120 ? 11.057 -7.916 4.333 1.00 87.88 120 ASP A C 1
ATOM 946 O O . ASP A 1 120 ? 11.354 -9.110 4.291 1.00 87.88 120 ASP A O 1
ATOM 950 N N . VAL A 1 121 ? 10.271 -7.361 3.402 1.00 85.50 121 VAL A N 1
ATOM 951 C CA . VAL A 1 121 ? 9.660 -8.120 2.292 1.00 85.50 121 VAL A CA 1
ATOM 952 C C . VAL A 1 121 ? 10.723 -8.774 1.402 1.00 85.50 121 VAL A C 1
ATOM 954 O O . VAL A 1 121 ? 10.532 -9.905 0.940 1.00 85.50 121 VAL A O 1
ATOM 957 N N . PHE A 1 122 ? 11.840 -8.079 1.176 1.00 83.81 122 PHE A N 1
ATOM 958 C CA . PHE A 1 122 ? 12.970 -8.535 0.363 1.00 83.81 122 PHE A CA 1
ATOM 959 C C . PHE A 1 122 ? 14.161 -9.022 1.202 1.00 83.81 122 PHE A C 1
ATOM 961 O O . PHE A 1 122 ? 15.265 -9.209 0.666 1.00 83.81 122 PHE A O 1
ATOM 968 N N . ALA A 1 123 ? 13.959 -9.258 2.502 1.00 82.31 123 ALA A N 1
ATOM 969 C CA . ALA A 1 123 ? 14.966 -9.864 3.360 1.00 82.31 123 ALA A CA 1
ATOM 970 C C . ALA A 1 123 ? 15.403 -11.229 2.795 1.00 82.31 123 ALA A C 1
ATOM 972 O O . ALA A 1 123 ? 14.586 -12.029 2.343 1.00 82.31 123 ALA A O 1
ATOM 973 N N . GLY A 1 124 ? 16.713 -11.493 2.787 1.00 71.94 124 GLY A N 1
ATOM 974 C CA . GLY A 1 124 ? 17.277 -12.746 2.268 1.00 71.94 124 GLY A CA 1
ATOM 975 C C . GLY A 1 124 ? 17.510 -12.788 0.753 1.00 71.94 124 GLY A C 1
ATOM 976 O O . GLY A 1 124 ? 18.044 -13.776 0.255 1.00 71.94 124 GLY A O 1
ATOM 977 N N . THR A 1 125 ? 17.175 -11.726 0.016 1.00 71.44 125 THR A N 1
ATOM 978 C CA . THR A 1 125 ? 17.627 -11.559 -1.376 1.00 71.44 125 THR A CA 1
ATOM 979 C C . THR A 1 125 ? 19.100 -11.131 -1.430 1.00 71.44 125 THR A C 1
ATOM 981 O O . THR A 1 125 ? 19.619 -10.545 -0.481 1.00 71.44 125 THR A O 1
ATOM 984 N N . GLU A 1 126 ? 19.783 -11.366 -2.559 1.00 66.06 126 GLU A N 1
ATOM 985 C CA . GLU A 1 126 ? 21.207 -11.016 -2.772 1.00 66.06 126 GLU A CA 1
ATOM 986 C C . GLU A 1 126 ? 21.525 -9.523 -2.518 1.00 66.06 126 GLU A C 1
ATOM 988 O O . GLU A 1 126 ? 22.677 -9.131 -2.318 1.00 66.06 126 GLU A O 1
ATOM 993 N N . HIS A 1 127 ? 20.500 -8.667 -2.480 1.00 64.81 127 HIS A N 1
ATOM 994 C CA . HIS A 1 127 ? 20.622 -7.226 -2.267 1.00 64.81 127 HIS A CA 1
ATOM 995 C C . HIS A 1 127 ? 19.828 -6.706 -1.057 1.00 64.81 127 HIS A C 1
ATOM 997 O O . HIS A 1 127 ? 19.608 -5.499 -0.953 1.00 64.81 127 HIS A O 1
ATOM 1003 N N . SER A 1 128 ? 19.433 -7.575 -0.118 1.00 63.91 128 SER A N 1
ATOM 1004 C CA . SER A 1 128 ? 18.539 -7.211 0.992 1.00 63.91 128 SER A CA 1
ATOM 1005 C C . SER A 1 128 ? 19.053 -6.063 1.870 1.00 63.91 128 SER A C 1
ATOM 1007 O O . SER A 1 128 ? 18.270 -5.231 2.313 1.00 63.91 128 SER A O 1
ATOM 1009 N N . SER A 1 129 ? 20.371 -5.944 2.074 1.00 63.09 129 SER A N 1
ATOM 1010 C CA . SER A 1 129 ? 20.980 -4.864 2.874 1.00 63.09 129 SER A CA 1
ATOM 1011 C C . SER A 1 129 ? 20.913 -3.473 2.228 1.00 63.09 129 SER A C 1
ATOM 1013 O O . SER A 1 129 ? 21.330 -2.492 2.842 1.00 63.09 129 SER A O 1
ATOM 1015 N N . LYS A 1 130 ? 20.417 -3.372 0.989 1.00 76.44 130 LYS A N 1
ATOM 1016 C CA . LYS A 1 130 ? 20.345 -2.128 0.208 1.00 76.44 130 LYS A CA 1
ATOM 1017 C C . LYS A 1 130 ? 18.921 -1.767 -0.213 1.00 76.44 130 LYS A C 1
ATOM 1019 O O . LYS A 1 130 ? 18.736 -0.942 -1.112 1.00 76.44 130 LYS A O 1
ATOM 1024 N N . VAL A 1 131 ? 17.915 -2.411 0.364 1.00 84.75 131 VAL A N 1
ATOM 1025 C CA . VAL A 1 131 ? 16.516 -2.051 0.143 1.00 84.75 131 VAL A CA 1
ATOM 1026 C C . VAL A 1 131 ? 16.175 -0.910 1.107 1.00 84.75 131 VAL A C 1
ATOM 1028 O O . VAL A 1 131 ? 16.336 -1.089 2.311 1.00 84.75 131 VAL A O 1
ATOM 1031 N N . PRO A 1 132 ? 15.764 0.273 0.626 1.00 88.00 132 PRO A N 1
ATOM 1032 C CA . PRO A 1 132 ? 15.413 1.377 1.504 1.00 88.00 132 PRO A CA 1
ATOM 1033 C C . PRO A 1 132 ? 13.978 1.226 2.022 1.00 88.00 132 PRO A C 1
ATOM 1035 O O . PRO A 1 132 ? 13.095 0.794 1.283 1.00 88.00 132 PRO A O 1
ATOM 1038 N N . SER A 1 133 ? 13.738 1.666 3.260 1.00 91.69 133 SER A N 1
ATOM 1039 C CA . SER A 1 133 ? 12.393 2.052 3.700 1.00 91.69 133 SER A CA 1
ATOM 1040 C C . SER A 1 133 ? 12.080 3.415 3.084 1.00 91.69 133 SER A C 1
ATOM 1042 O O . SER A 1 133 ? 12.591 4.444 3.533 1.00 91.69 133 SER A O 1
ATOM 1044 N N . ALA A 1 134 ? 11.338 3.423 1.980 1.00 92.44 134 ALA A N 1
ATOM 1045 C CA . ALA A 1 134 ? 11.072 4.631 1.206 1.00 92.44 134 ALA A CA 1
ATOM 1046 C C . ALA A 1 134 ? 9.643 4.643 0.670 1.00 92.44 134 ALA A C 1
ATOM 1048 O O . ALA A 1 134 ? 9.026 3.596 0.495 1.00 92.44 134 ALA A O 1
ATOM 1049 N N . MET A 1 135 ? 9.122 5.838 0.410 1.00 94.94 135 MET A N 1
ATOM 1050 C CA . MET A 1 135 ? 7.763 6.081 -0.048 1.00 94.94 135 MET A CA 1
ATOM 1051 C C . MET A 1 135 ? 7.673 5.830 -1.547 1.00 94.94 135 MET A C 1
ATOM 1053 O O . MET A 1 135 ? 8.370 6.468 -2.336 1.00 94.94 135 MET A O 1
ATOM 1057 N N . VAL A 1 136 ? 6.782 4.930 -1.947 1.00 95.25 136 VAL A N 1
ATOM 1058 C CA . VAL A 1 136 ? 6.491 4.652 -3.351 1.00 95.25 136 VAL A CA 1
ATOM 1059 C C . VAL A 1 136 ? 5.191 5.351 -3.723 1.00 95.25 136 VAL A C 1
ATOM 1061 O O . VAL A 1 136 ? 4.096 4.862 -3.454 1.00 95.25 136 VAL A O 1
ATOM 1064 N N . GLN A 1 137 ? 5.344 6.512 -4.357 1.00 95.50 137 GLN A N 1
ATOM 1065 C CA . GLN A 1 137 ? 4.307 7.235 -5.093 1.00 95.50 137 GLN A CA 1
ATOM 1066 C C . GLN A 1 137 ? 4.923 7.700 -6.416 1.00 95.50 137 GLN A C 1
ATOM 1068 O O . GLN A 1 137 ? 5.522 8.768 -6.496 1.00 95.50 137 GLN A O 1
ATOM 1073 N N . ILE A 1 138 ? 4.862 6.853 -7.440 1.00 94.00 138 ILE A N 1
ATOM 1074 C CA . ILE A 1 138 ? 5.606 7.027 -8.692 1.00 94.00 138 ILE A CA 1
ATOM 1075 C C . ILE A 1 138 ? 4.658 7.530 -9.785 1.00 94.00 138 ILE A C 1
ATOM 1077 O O . ILE A 1 138 ? 3.641 6.876 -10.026 1.00 94.00 138 ILE A O 1
ATOM 1081 N N . PRO A 1 139 ? 4.974 8.635 -10.485 1.00 94.69 139 PRO A N 1
ATOM 1082 C CA . PRO A 1 139 ? 4.203 9.070 -11.644 1.00 94.69 139 PRO A CA 1
ATOM 1083 C C . PRO A 1 139 ? 4.085 7.961 -12.698 1.00 94.69 139 PRO A C 1
ATOM 1085 O O . PRO A 1 139 ? 5.068 7.311 -13.053 1.00 94.69 139 PRO A O 1
ATOM 1088 N N . LYS A 1 140 ? 2.892 7.757 -13.264 1.00 94.12 140 LYS A N 1
ATOM 1089 C CA . LYS A 1 140 ? 2.618 6.698 -14.262 1.00 94.12 140 LYS A CA 1
ATOM 1090 C C . LYS A 1 140 ? 3.379 6.873 -15.580 1.00 94.12 140 LYS A C 1
ATOM 1092 O O . LYS A 1 140 ? 3.469 5.942 -16.384 1.00 94.12 140 LYS A O 1
ATOM 1097 N N . GLU A 1 141 ? 3.922 8.058 -15.820 1.00 92.75 141 GLU A N 1
ATOM 1098 C CA . GLU A 1 141 ? 4.846 8.340 -16.922 1.00 92.75 141 GLU A CA 1
ATOM 1099 C C . GLU A 1 141 ? 6.242 7.736 -16.705 1.00 92.75 141 GLU A C 1
ATOM 1101 O O . GLU A 1 141 ? 6.907 7.395 -17.680 1.00 92.75 141 GLU A O 1
ATOM 1106 N N . MET A 1 142 ? 6.653 7.524 -15.448 1.00 92.25 142 MET A N 1
ATOM 1107 C CA . MET A 1 142 ? 7.906 6.848 -15.086 1.00 92.25 142 MET A CA 1
ATOM 1108 C C . MET A 1 142 ? 7.774 5.318 -15.057 1.00 92.25 142 MET A C 1
ATOM 1110 O O . MET A 1 142 ? 8.781 4.615 -14.946 1.00 92.25 142 MET A O 1
ATOM 1114 N N . ASP A 1 143 ? 6.546 4.802 -15.160 1.00 94.19 143 ASP A N 1
ATOM 1115 C CA . ASP A 1 143 ? 6.269 3.378 -15.316 1.00 94.19 143 ASP A CA 1
ATOM 1116 C C . ASP A 1 143 ? 6.546 2.927 -16.756 1.00 94.19 143 ASP A C 1
ATOM 1118 O O . ASP A 1 143 ? 5.880 3.360 -17.714 1.00 94.19 143 ASP A O 1
ATOM 1122 N N . ALA A 1 144 ? 7.537 2.049 -16.903 1.00 94.75 144 ALA A N 1
ATOM 1123 C CA . ALA A 1 144 ? 7.933 1.483 -18.179 1.00 94.75 144 ALA A CA 1
ATOM 1124 C C . ALA A 1 144 ? 6.765 0.759 -18.854 1.00 94.75 144 ALA A C 1
ATOM 1126 O O . ALA A 1 144 ? 6.054 -0.036 -18.254 1.00 94.75 144 ALA A O 1
ATOM 1127 N N . LYS A 1 145 ? 6.616 0.966 -20.163 1.00 93.38 145 LYS A N 1
ATOM 1128 C CA . LYS A 1 145 ? 5.595 0.288 -20.978 1.00 93.38 145 LYS A CA 1
ATOM 1129 C C . LYS A 1 145 ? 6.031 -1.100 -21.436 1.00 93.38 145 LYS A C 1
ATOM 1131 O O . LYS A 1 145 ? 5.219 -1.864 -21.943 1.00 93.38 145 LYS A O 1
ATOM 1136 N N . THR A 1 146 ? 7.319 -1.419 -21.304 1.00 91.50 146 THR A N 1
ATOM 1137 C CA . THR A 1 146 ? 7.885 -2.722 -21.667 1.00 91.50 146 THR A CA 1
ATOM 1138 C C . THR A 1 146 ? 9.006 -3.107 -20.710 1.00 91.50 146 THR A C 1
ATOM 1140 O O . THR A 1 146 ? 9.719 -2.239 -20.203 1.00 91.50 146 THR A O 1
ATOM 1143 N N . ILE A 1 147 ? 9.247 -4.411 -20.558 1.00 88.06 147 ILE A N 1
ATOM 1144 C CA . ILE A 1 147 ? 10.380 -4.912 -19.769 1.00 88.06 147 ILE A CA 1
ATOM 1145 C C . ILE A 1 147 ? 11.726 -4.375 -20.273 1.00 88.06 147 ILE A C 1
ATOM 1147 O O . ILE A 1 147 ? 12.595 -4.042 -19.479 1.00 88.06 147 ILE A O 1
ATOM 1151 N N . LYS A 1 148 ? 11.868 -4.175 -21.589 1.00 90.88 148 LYS A N 1
ATOM 1152 C CA . LYS A 1 148 ? 13.077 -3.605 -22.191 1.00 90.88 148 LYS A CA 1
ATOM 1153 C C . LYS A 1 148 ? 13.341 -2.170 -21.722 1.00 90.88 148 LYS A C 1
ATOM 1155 O O . LYS A 1 148 ? 14.484 -1.823 -21.447 1.00 90.88 148 LYS A O 1
ATOM 1160 N N . GLN A 1 149 ? 12.306 -1.333 -21.621 1.00 92.12 149 GLN A N 1
ATOM 1161 C CA . GLN A 1 149 ? 12.447 0.035 -21.096 1.00 92.12 149 GLN A CA 1
ATOM 1162 C C . GLN A 1 149 ? 12.860 0.029 -19.620 1.00 92.12 149 GLN A C 1
ATOM 1164 O O . GLN A 1 149 ? 13.678 0.844 -19.196 1.00 92.12 149 GLN A O 1
ATOM 1169 N N . PHE A 1 150 ? 12.338 -0.924 -18.849 1.00 90.19 150 PHE A N 1
ATOM 1170 C CA . PHE A 1 150 ? 12.755 -1.122 -17.467 1.00 90.19 150 PHE A CA 1
ATOM 1171 C C . PHE A 1 150 ? 14.218 -1.547 -17.367 1.00 90.19 150 PHE A C 1
ATOM 1173 O O . PHE A 1 150 ? 15.001 -0.899 -16.677 1.00 90.19 150 PHE A O 1
ATOM 1180 N N . GLU A 1 151 ? 14.629 -2.564 -18.128 1.00 87.75 151 GLU A N 1
ATOM 1181 C CA . GLU A 1 151 ? 16.028 -2.998 -18.233 1.00 87.75 151 GLU A CA 1
ATOM 1182 C C . GLU A 1 151 ? 16.957 -1.821 -18.575 1.00 87.75 151 GLU A C 1
ATOM 1184 O O . GLU A 1 151 ? 18.016 -1.685 -17.962 1.00 87.75 151 GLU A O 1
ATOM 1189 N N . GLN A 1 152 ? 16.510 -0.908 -19.441 1.00 89.56 152 GLN A N 1
ATOM 1190 C CA . GLN A 1 152 ? 17.245 0.284 -19.871 1.00 89.56 152 GLN A CA 1
ATOM 1191 C C . GLN A 1 152 ? 17.363 1.414 -18.839 1.00 89.56 152 GLN A C 1
ATOM 1193 O O . GLN A 1 152 ? 18.161 2.320 -19.072 1.00 89.56 152 GLN A O 1
ATOM 1198 N N . GLY A 1 153 ? 16.632 1.401 -17.721 1.00 87.06 153 GLY A N 1
ATOM 1199 C CA . GLY A 1 153 ? 16.766 2.482 -16.734 1.00 87.06 153 GLY A CA 1
ATOM 1200 C C . GLY A 1 153 ? 15.503 2.924 -16.019 1.00 87.06 153 GLY A C 1
ATOM 1201 O O . GLY A 1 153 ? 15.628 3.687 -15.065 1.00 87.06 153 GLY A O 1
ATOM 1202 N N . ALA A 1 154 ? 14.312 2.507 -16.457 1.00 89.25 154 ALA A N 1
ATOM 1203 C CA . ALA A 1 154 ? 13.089 2.991 -15.823 1.00 89.25 154 ALA A CA 1
ATOM 1204 C C . ALA A 1 154 ? 13.000 2.554 -14.352 1.00 89.25 154 ALA A C 1
ATOM 1206 O O . ALA A 1 154 ? 13.473 1.480 -13.972 1.00 89.25 154 ALA A O 1
ATOM 1207 N N . VAL A 1 155 ? 12.386 3.402 -13.525 1.00 90.19 155 VAL A N 1
ATOM 1208 C CA . VAL A 1 155 ? 12.307 3.181 -12.074 1.00 90.19 155 VAL A CA 1
ATOM 1209 C C . VAL A 1 155 ? 11.290 2.101 -11.725 1.00 90.19 155 VAL A C 1
ATOM 1211 O O . VAL A 1 155 ? 11.527 1.315 -10.810 1.00 90.19 155 VAL A O 1
ATOM 1214 N N . LEU A 1 156 ? 10.180 2.055 -12.459 1.00 93.62 156 LEU A N 1
ATOM 1215 C CA . LEU A 1 156 ? 9.056 1.162 -12.218 1.00 93.62 156 LEU A CA 1
ATOM 1216 C C . LEU A 1 156 ? 8.715 0.397 -13.499 1.00 93.62 156 LEU A C 1
ATOM 1218 O O . LEU A 1 156 ? 8.855 0.923 -14.605 1.00 93.62 156 LEU A O 1
ATOM 1222 N N . PHE A 1 157 ? 8.285 -0.848 -13.335 1.00 94.06 157 PHE A N 1
ATOM 1223 C CA . PHE A 1 157 ? 7.595 -1.620 -14.357 1.00 94.06 157 PHE A CA 1
ATOM 1224 C C . PHE A 1 157 ? 6.440 -2.373 -13.715 1.00 94.06 157 PHE A C 1
ATOM 1226 O O . PHE A 1 157 ? 6.659 -3.280 -12.902 1.00 94.06 157 PHE A O 1
ATOM 1233 N N . THR A 1 158 ? 5.224 -2.001 -14.095 1.00 95.00 158 THR A N 1
ATOM 1234 C CA . THR A 1 158 ? 4.009 -2.722 -13.725 1.00 95.00 158 THR A CA 1
ATOM 1235 C C . THR A 1 158 ? 3.458 -3.521 -14.901 1.00 95.00 158 THR A C 1
ATOM 1237 O O . THR A 1 158 ? 3.506 -3.104 -16.058 1.00 95.00 158 THR A O 1
ATOM 1240 N N . GLU A 1 159 ? 2.904 -4.691 -14.601 1.00 93.94 159 GLU A N 1
ATOM 1241 C CA . GLU A 1 159 ? 2.126 -5.486 -15.548 1.00 93.94 159 GLU A CA 1
ATOM 1242 C C . GLU A 1 159 ? 0.784 -5.826 -14.887 1.00 93.94 159 GLU A C 1
ATOM 1244 O O . GLU A 1 159 ? 0.667 -6.850 -14.206 1.00 93.94 159 GLU A O 1
ATOM 1249 N N . PRO A 1 160 ? -0.214 -4.927 -15.002 1.00 94.94 160 PRO A N 1
ATOM 1250 C CA . PRO A 1 160 ? -1.540 -5.142 -14.442 1.00 94.94 160 PRO A CA 1
ATOM 1251 C C . PRO A 1 160 ? -2.208 -6.398 -15.009 1.00 94.94 160 PRO A C 1
ATOM 1253 O O . PRO A 1 160 ? -2.222 -6.601 -16.222 1.00 94.94 160 PRO A O 1
ATOM 1256 N N . ASP A 1 161 ? -2.880 -7.160 -14.149 1.00 94.62 161 ASP A N 1
ATOM 1257 C CA . ASP A 1 161 ? -3.808 -8.226 -14.525 1.00 94.62 161 ASP A CA 1
ATOM 1258 C C . ASP A 1 161 ? -5.242 -7.825 -14.119 1.00 94.62 161 ASP A C 1
ATOM 1260 O O . ASP A 1 161 ? -5.661 -8.007 -12.966 1.00 94.62 161 ASP A O 1
ATOM 1264 N N . PRO A 1 162 ? -6.036 -7.254 -15.046 1.00 94.50 162 PRO A N 1
ATOM 1265 C CA . PRO A 1 162 ? -7.409 -6.844 -14.762 1.00 94.50 162 PRO A CA 1
ATOM 1266 C C . PRO A 1 162 ? -8.335 -8.012 -14.403 1.00 94.50 162 PRO A C 1
ATOM 1268 O O . PRO A 1 162 ? -9.291 -7.820 -13.646 1.00 94.50 162 PRO A O 1
ATOM 1271 N N . SER A 1 163 ? -8.071 -9.207 -14.940 1.00 93.75 163 SER A N 1
ATOM 1272 C CA . SER A 1 163 ? -8.892 -10.394 -14.687 1.00 93.75 163 SER A CA 1
ATOM 1273 C C . SER A 1 163 ? -8.674 -10.885 -13.262 1.00 93.75 163 SER A C 1
ATOM 1275 O O . SER A 1 163 ? -9.647 -11.074 -12.527 1.00 93.75 163 SER A O 1
ATOM 1277 N N . LEU A 1 164 ? -7.411 -10.989 -12.840 1.00 91.81 164 LEU A N 1
ATOM 1278 C CA . LEU A 1 164 ? -7.040 -11.320 -11.467 1.00 91.81 164 LEU A CA 1
ATOM 1279 C C . LEU A 1 164 ? -7.517 -10.244 -10.487 1.00 91.81 164 LEU A C 1
ATOM 1281 O O . LEU A 1 164 ? -8.131 -10.570 -9.474 1.00 91.81 164 LEU A O 1
ATOM 1285 N N . THR A 1 165 ? -7.336 -8.964 -10.829 1.00 94.12 165 THR A N 1
ATOM 1286 C CA . THR A 1 165 ? -7.843 -7.838 -10.025 1.00 94.12 165 THR A CA 1
ATOM 1287 C C . THR A 1 165 ? -9.344 -7.986 -9.766 1.00 94.12 165 THR A C 1
ATOM 1289 O O . THR A 1 165 ? -9.788 -7.894 -8.622 1.00 94.12 165 THR A O 1
ATOM 1292 N N . LYS A 1 166 ? -10.140 -8.251 -10.812 1.00 93.62 166 LYS A N 1
ATOM 1293 C CA . LYS A 1 166 ? -11.591 -8.439 -10.686 1.00 93.62 166 LYS A CA 1
ATOM 1294 C C . LYS A 1 166 ? -11.938 -9.676 -9.855 1.00 93.62 166 LYS A C 1
ATOM 1296 O O . LYS A 1 166 ? -12.840 -9.597 -9.024 1.00 93.62 166 LYS A O 1
ATOM 1301 N N . SER A 1 167 ? -11.237 -10.787 -10.079 1.00 91.62 167 SER A N 1
ATOM 1302 C CA . SER A 1 167 ? -11.453 -12.037 -9.346 1.00 91.62 167 SER A CA 1
ATOM 1303 C C . SER A 1 167 ? -11.220 -11.854 -7.847 1.00 91.62 167 SER A C 1
ATOM 1305 O O . SER A 1 167 ? -12.074 -12.221 -7.046 1.00 91.62 167 SER A O 1
ATOM 1307 N N . LEU A 1 168 ? -10.109 -11.218 -7.467 1.00 91.31 168 LEU A N 1
ATOM 1308 C CA . LEU A 1 168 ? -9.787 -10.968 -6.065 1.00 91.31 168 LEU A CA 1
ATOM 1309 C C . LEU A 1 168 ? -10.748 -9.956 -5.433 1.00 91.31 168 LEU A C 1
ATOM 1311 O O . LEU A 1 168 ? -11.182 -10.150 -4.305 1.00 91.31 168 LEU A O 1
ATOM 1315 N N . ILE A 1 169 ? -11.162 -8.907 -6.155 1.00 92.19 169 ILE A N 1
ATOM 1316 C CA . ILE A 1 169 ? -12.213 -8.003 -5.656 1.00 92.19 169 ILE A CA 1
ATOM 1317 C C . ILE A 1 169 ? -13.489 -8.785 -5.335 1.00 92.19 169 ILE A C 1
ATOM 1319 O O . ILE A 1 169 ? -14.050 -8.580 -4.266 1.00 92.19 169 ILE A O 1
ATOM 1323 N N . ALA A 1 170 ? -13.932 -9.677 -6.224 1.00 90.12 170 ALA A N 1
ATOM 1324 C CA . ALA A 1 170 ? -15.128 -10.480 -5.988 1.00 90.12 170 ALA A CA 1
ATOM 1325 C C . ALA A 1 170 ? -14.955 -11.433 -4.796 1.00 90.12 170 ALA A C 1
ATOM 1327 O O . ALA A 1 170 ? -15.842 -11.515 -3.956 1.00 90.12 170 ALA A O 1
ATOM 1328 N N . GLN A 1 171 ? -13.797 -12.090 -4.685 1.00 87.25 171 GLN A N 1
ATOM 1329 C CA . GLN A 1 171 ? -13.488 -12.995 -3.577 1.00 87.25 171 GLN A CA 1
ATOM 1330 C C . GLN A 1 171 ? -13.537 -12.294 -2.212 1.00 87.25 171 GLN A C 1
ATOM 1332 O O . GLN A 1 171 ? -14.040 -12.860 -1.248 1.00 87.25 171 GLN A O 1
ATOM 1337 N N . PHE A 1 172 ? -13.014 -11.071 -2.121 1.00 85.62 172 PHE A N 1
ATOM 1338 C CA . PHE A 1 172 ? -12.971 -10.323 -0.863 1.00 85.62 172 PHE A CA 1
ATOM 1339 C C . PHE A 1 172 ? -14.205 -9.448 -0.618 1.00 85.62 172 PHE A C 1
ATOM 1341 O O . PHE A 1 172 ? -14.361 -8.945 0.488 1.00 85.62 172 PHE A O 1
ATOM 1348 N N . ALA A 1 173 ? -15.088 -9.268 -1.605 1.00 84.00 173 ALA A N 1
ATOM 1349 C CA . ALA A 1 173 ? -16.337 -8.524 -1.425 1.00 84.00 173 ALA A CA 1
ATOM 1350 C C . ALA A 1 173 ? -17.311 -9.220 -0.459 1.00 84.00 173 ALA A C 1
ATOM 1352 O O . ALA A 1 173 ? -18.180 -8.566 0.101 1.00 84.00 173 ALA A O 1
ATOM 1353 N N . GLU A 1 174 ? -17.163 -10.530 -0.264 1.00 82.94 174 GLU A N 1
ATOM 1354 C CA . GLU A 1 174 ? -17.952 -11.321 0.690 1.00 82.94 174 GLU A CA 1
ATOM 1355 C C . GLU A 1 174 ? -17.269 -11.424 2.068 1.00 82.94 174 GLU A C 1
ATOM 1357 O O . GLU A 1 174 ? -17.710 -12.176 2.937 1.00 82.94 174 GLU A O 1
ATOM 1362 N N . ASN A 1 175 ? -16.162 -10.700 2.279 1.00 84.50 175 ASN A N 1
ATOM 1363 C CA . ASN A 1 175 ? -15.415 -10.736 3.527 1.00 84.50 175 ASN A CA 1
ATOM 1364 C C . ASN A 1 175 ? -15.903 -9.646 4.493 1.00 84.50 175 ASN A C 1
ATOM 1366 O O . ASN A 1 175 ? -15.306 -8.574 4.592 1.00 84.50 175 ASN A O 1
ATOM 1370 N N . ASP A 1 176 ? -16.937 -9.970 5.273 1.00 86.31 176 ASP A N 1
ATOM 1371 C CA . ASP A 1 176 ? -17.474 -9.093 6.322 1.00 86.31 176 ASP A CA 1
ATOM 1372 C C . ASP A 1 176 ? -16.400 -8.615 7.324 1.00 86.31 176 ASP A C 1
ATOM 1374 O O . ASP A 1 176 ? -16.616 -7.661 8.064 1.00 86.31 176 ASP A O 1
ATOM 1378 N N . GLU A 1 177 ? -15.286 -9.339 7.490 1.00 88.50 177 GLU A N 1
ATOM 1379 C CA . GLU A 1 177 ? -14.199 -8.909 8.379 1.00 88.50 177 GLU A CA 1
ATOM 1380 C C . GLU A 1 177 ? -13.443 -7.722 7.783 1.00 88.50 177 GLU A C 1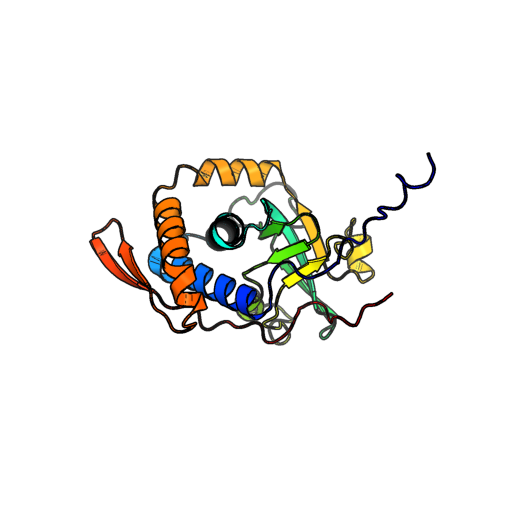
ATOM 1382 O O . GLU A 1 177 ? -13.153 -6.759 8.488 1.00 88.50 177 GLU A O 1
ATOM 1387 N N . LEU A 1 178 ? -13.189 -7.739 6.473 1.00 90.94 178 LEU A N 1
ATOM 1388 C CA . LEU A 1 178 ? -12.522 -6.636 5.788 1.00 90.94 178 LEU A CA 1
ATOM 1389 C C . LEU A 1 178 ? -13.346 -5.340 5.867 1.00 90.94 178 LEU A C 1
ATOM 1391 O O . LEU A 1 178 ? -12.765 -4.267 6.039 1.00 90.94 178 LEU A O 1
ATOM 1395 N N . ASP A 1 179 ? -14.675 -5.445 5.822 1.00 92.19 179 ASP A N 1
ATOM 1396 C CA . ASP A 1 179 ? -15.589 -4.314 6.007 1.00 92.19 179 ASP A CA 1
ATOM 1397 C C . ASP A 1 179 ? -15.523 -3.728 7.426 1.00 92.19 179 ASP A C 1
ATOM 1399 O O . ASP A 1 179 ? -15.505 -2.502 7.590 1.00 92.19 179 ASP A O 1
ATOM 1403 N N . ASP A 1 180 ? -15.434 -4.573 8.457 1.00 93.81 180 ASP A N 1
ATOM 1404 C CA . ASP A 1 180 ? -15.263 -4.121 9.843 1.00 93.81 180 ASP A CA 1
ATOM 1405 C C . ASP A 1 180 ? -13.915 -3.412 10.039 1.00 93.81 180 ASP A C 1
ATOM 1407 O O . ASP A 1 180 ? -13.849 -2.351 10.670 1.00 93.81 180 ASP A O 1
ATOM 1411 N N . LEU A 1 181 ? -12.834 -3.952 9.461 1.00 95.69 181 LEU A N 1
ATOM 1412 C CA . LEU A 1 181 ? -11.510 -3.321 9.505 1.00 95.69 181 LEU A CA 1
ATOM 1413 C C . LEU A 1 181 ? -11.504 -1.982 8.756 1.00 95.69 181 LEU A C 1
ATOM 1415 O O . LEU A 1 181 ? -10.932 -1.007 9.247 1.00 95.69 181 LEU A O 1
ATOM 1419 N N . ALA A 1 182 ? -12.170 -1.903 7.602 1.00 96.00 182 ALA A N 1
ATOM 1420 C CA . ALA A 1 182 ? -12.307 -0.676 6.824 1.00 96.00 182 ALA A CA 1
ATOM 1421 C C . ALA A 1 182 ? -13.037 0.422 7.612 1.00 96.00 182 ALA A C 1
ATOM 1423 O O . ALA A 1 182 ? -12.551 1.553 7.704 1.00 96.00 182 ALA A O 1
ATOM 1424 N N . GLN A 1 183 ? -14.164 0.086 8.242 1.00 96.12 183 GLN A N 1
ATOM 1425 C CA . GLN A 1 183 ? -14.909 1.015 9.095 1.00 96.12 183 GLN A CA 1
ATOM 1426 C C . GLN A 1 183 ? -14.098 1.450 10.319 1.00 96.12 183 GLN A C 1
ATOM 1428 O O . GLN A 1 183 ? -14.070 2.637 10.660 1.00 96.12 183 GLN A O 1
ATOM 1433 N N . ALA A 1 184 ? -13.403 0.511 10.964 1.00 96.62 184 ALA A N 1
ATOM 1434 C CA . ALA A 1 184 ? -12.561 0.811 12.112 1.00 96.62 184 ALA A CA 1
ATOM 1435 C C . ALA A 1 184 ? -11.403 1.750 11.738 1.00 96.62 184 ALA A C 1
ATOM 1437 O O . ALA A 1 184 ? -11.137 2.708 12.469 1.00 96.62 184 ALA A O 1
ATOM 1438 N N . LEU A 1 185 ? -10.768 1.537 10.580 1.00 97.81 185 LEU A N 1
ATOM 1439 C CA . LEU A 1 185 ? -9.717 2.415 10.073 1.00 97.81 185 LEU A CA 1
ATOM 1440 C C . LEU A 1 185 ? -10.250 3.817 9.749 1.00 97.81 185 LEU A C 1
ATOM 1442 O O . LEU A 1 185 ? -9.640 4.798 10.166 1.00 97.81 185 LEU A O 1
ATOM 1446 N N . LEU A 1 186 ? -11.406 3.936 9.085 1.00 97.81 186 LEU A N 1
ATOM 1447 C CA . LEU A 1 186 ? -12.038 5.238 8.823 1.00 97.81 186 LEU A CA 1
ATOM 1448 C C . LEU A 1 186 ? -12.379 5.991 10.111 1.00 97.81 186 LEU A C 1
ATOM 1450 O O . LEU A 1 186 ? -12.196 7.204 10.187 1.00 97.81 186 LEU A O 1
ATOM 1454 N N . HIS A 1 187 ? -12.852 5.283 11.137 1.00 96.88 187 HIS A N 1
ATOM 1455 C CA . HIS A 1 187 ? -13.121 5.883 12.442 1.00 96.88 187 HIS A CA 1
ATOM 1456 C C . HIS A 1 187 ? -11.834 6.324 13.160 1.00 96.88 187 HIS A C 1
ATOM 1458 O O . HIS A 1 187 ? -11.831 7.305 13.911 1.00 96.88 187 HIS A O 1
ATOM 1464 N N . TRP A 1 188 ? -10.741 5.588 12.965 1.00 97.81 188 TRP A N 1
ATOM 1465 C CA . TRP A 1 188 ? -9.451 5.871 13.583 1.00 97.81 188 TRP A CA 1
ATOM 1466 C C . TRP A 1 188 ? -8.696 7.005 12.885 1.00 97.81 188 TRP A C 1
ATOM 1468 O O . TRP A 1 188 ? -8.045 7.801 13.561 1.00 97.81 188 TRP A O 1
ATOM 1478 N N . TRP A 1 189 ? -8.832 7.130 11.564 1.00 98.00 189 TRP A N 1
ATOM 1479 C CA . TRP A 1 189 ? -8.058 8.052 10.732 1.00 98.00 189 TRP A CA 1
ATOM 1480 C C . TRP A 1 189 ? -8.044 9.514 11.221 1.00 98.00 189 TRP A C 1
ATOM 1482 O O . TRP A 1 189 ? -6.955 10.068 11.371 1.00 98.00 189 TRP A O 1
ATOM 1492 N N . PRO A 1 190 ? -9.176 10.153 11.587 1.00 97.50 190 PRO A N 1
ATOM 1493 C CA . PRO A 1 190 ? -9.146 11.524 12.103 1.00 97.50 190 PRO A CA 1
ATOM 1494 C C . PRO A 1 190 ? -8.350 11.668 13.405 1.00 97.50 190 PRO A C 1
ATOM 1496 O O . PRO A 1 190 ? -7.752 12.712 13.648 1.00 97.50 190 PRO A O 1
ATOM 1499 N N . LYS A 1 191 ? -8.334 10.626 14.248 1.00 97.50 191 LYS A N 1
ATOM 1500 C CA . LYS A 1 191 ? -7.559 10.609 15.497 1.00 97.50 191 LYS A CA 1
ATOM 1501 C C . LYS A 1 191 ? -6.075 10.438 15.203 1.00 97.50 191 LYS A C 1
ATOM 1503 O O . LYS A 1 191 ? -5.272 11.125 15.816 1.00 97.50 191 LYS A O 1
ATOM 1508 N N . LEU A 1 192 ? -5.731 9.588 14.235 1.00 96.50 192 LEU A N 1
ATOM 1509 C CA . LEU A 1 192 ? -4.361 9.436 13.748 1.00 96.50 192 LEU A CA 1
ATOM 1510 C C . LEU A 1 192 ? -3.803 10.741 13.175 1.00 96.50 192 LEU A C 1
ATOM 1512 O O . LEU A 1 192 ? -2.658 11.085 13.438 1.00 96.50 192 LEU A O 1
ATOM 1516 N N . LYS A 1 193 ? -4.623 11.503 12.443 1.00 96.94 193 LYS A N 1
ATOM 1517 C CA . LYS A 1 193 ? -4.236 12.827 11.931 1.00 96.94 193 LYS A CA 1
ATOM 1518 C C . LYS A 1 193 ? -4.006 13.869 13.028 1.00 96.94 193 LYS A C 1
ATOM 1520 O O . LYS A 1 193 ? -3.315 14.849 12.782 1.00 96.94 193 LYS A O 1
ATOM 1525 N N . GLN A 1 194 ? -4.599 13.693 14.209 1.00 96.69 194 GLN A N 1
ATOM 1526 C CA . GLN A 1 194 ? -4.393 14.580 15.361 1.00 96.69 194 GLN A CA 1
ATOM 1527 C C . GLN A 1 194 ? -3.214 14.132 16.233 1.00 96.69 194 GLN A C 1
ATOM 1529 O O . GLN A 1 194 ? -2.520 14.967 16.805 1.00 96.69 194 GLN A O 1
ATOM 1534 N N . ASP A 1 195 ? -3.016 12.821 16.345 1.00 96.62 195 ASP A N 1
ATOM 1535 C CA . ASP A 1 195 ? -1.972 12.174 17.127 1.00 96.62 195 ASP A CA 1
ATOM 1536 C C . ASP A 1 195 ? -1.532 10.899 16.397 1.00 96.62 195 ASP A C 1
ATOM 1538 O O . ASP A 1 195 ? -2.239 9.887 16.407 1.00 96.62 195 ASP A O 1
ATOM 1542 N N . SER A 1 196 ? -0.350 10.931 15.781 1.00 93.31 196 SER A N 1
ATOM 1543 C CA . SER A 1 196 ? 0.205 9.779 15.061 1.00 93.31 196 SER A CA 1
ATOM 1544 C C . SER A 1 196 ? 0.504 8.588 15.979 1.00 93.31 196 SER A C 1
ATOM 1546 O O . SER A 1 196 ? 0.632 7.469 15.494 1.00 93.31 196 SER A O 1
ATOM 1548 N N . GLY A 1 197 ? 0.564 8.792 17.301 1.00 93.38 197 GLY A N 1
ATOM 1549 C CA . GLY A 1 197 ? 0.671 7.735 18.308 1.00 93.38 197 GLY A CA 1
ATOM 1550 C C . GLY A 1 197 ? -0.677 7.180 18.784 1.00 93.38 197 GLY A C 1
ATOM 1551 O O . GLY A 1 197 ? -0.698 6.289 19.645 1.00 93.38 197 GLY A O 1
ATOM 1552 N N . SER A 1 198 ? -1.798 7.686 18.250 1.00 96.50 198 SER A N 1
ATOM 1553 C CA . SER A 1 198 ? -3.148 7.261 18.620 1.00 96.50 198 SER A CA 1
ATOM 1554 C C . SER A 1 198 ? -3.320 5.757 18.433 1.00 96.50 198 SER A C 1
ATOM 1556 O O . SER A 1 198 ? -2.789 5.165 17.501 1.00 96.50 198 SER A O 1
ATOM 1558 N N . GLN A 1 199 ? -4.103 5.124 19.305 1.00 96.38 199 GLN A N 1
ATOM 1559 C CA . GLN A 1 199 ? -4.324 3.677 19.297 1.00 96.38 199 GLN A CA 1
ATOM 1560 C C . GLN A 1 199 ? -5.802 3.367 19.088 1.00 96.38 199 GLN A C 1
ATOM 1562 O 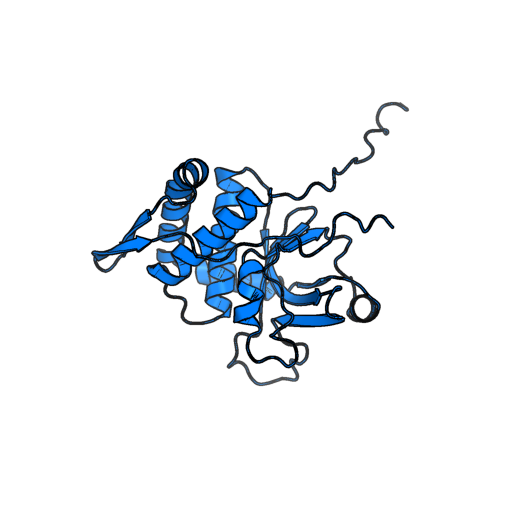O . GLN A 1 199 ? -6.681 4.033 19.644 1.00 96.38 199 GLN A O 1
ATOM 1567 N N . LEU A 1 200 ? -6.077 2.308 18.335 1.00 96.38 200 LEU A N 1
ATOM 1568 C CA . LEU A 1 200 ? -7.423 1.829 18.066 1.00 96.38 200 LEU A CA 1
ATOM 1569 C C . LEU A 1 200 ? -7.752 0.655 18.985 1.00 96.38 200 LEU A C 1
ATOM 1571 O O . LEU A 1 200 ? -7.069 -0.365 18.997 1.00 96.38 200 LEU A O 1
ATOM 1575 N N . ARG A 1 201 ? -8.839 0.784 19.745 1.00 95.50 201 ARG A N 1
ATOM 1576 C CA . ARG A 1 201 ? -9.463 -0.361 20.413 1.00 95.50 201 ARG A CA 1
ATOM 1577 C C . ARG A 1 201 ? -10.418 -1.014 19.427 1.00 95.50 201 ARG A C 1
ATOM 1579 O O . ARG A 1 201 ? -11.393 -0.385 19.027 1.00 95.50 201 ARG A O 1
ATOM 1586 N N . PHE A 1 202 ? -10.135 -2.253 19.059 1.00 94.38 202 PHE A N 1
ATOM 1587 C CA . PHE A 1 202 ? -10.939 -3.037 18.131 1.00 94.38 202 PHE A CA 1
ATOM 1588 C C . PHE A 1 202 ? -11.465 -4.277 18.848 1.00 94.38 202 PHE A C 1
ATOM 1590 O O . PHE A 1 202 ? -10.718 -4.929 19.573 1.00 94.38 202 PHE A O 1
ATOM 1597 N N . VAL A 1 203 ? -12.746 -4.598 18.687 1.00 91.38 203 VAL A N 1
ATOM 1598 C CA . VAL A 1 203 ? -13.316 -5.843 19.212 1.00 91.38 203 VAL A CA 1
ATOM 1599 C C . VAL A 1 203 ? -13.519 -6.764 18.026 1.00 91.38 203 VAL A C 1
ATOM 1601 O O . VAL A 1 203 ? -14.347 -6.489 17.164 1.00 91.38 203 VAL A O 1
ATOM 1604 N N . HIS A 1 204 ? -12.725 -7.825 17.973 1.00 86.75 204 HIS A N 1
ATOM 1605 C CA . HIS A 1 204 ? -12.810 -8.820 16.918 1.00 86.75 204 HIS A CA 1
ATOM 1606 C C . HIS A 1 204 ? -14.104 -9.643 17.055 1.00 86.75 204 HIS A C 1
ATOM 1608 O O . HIS A 1 204 ? -14.701 -9.709 18.134 1.00 86.75 204 HIS A O 1
ATOM 1614 N N . LYS A 1 205 ? -14.544 -10.294 15.971 1.00 84.25 205 LYS A N 1
ATOM 1615 C CA . LYS A 1 205 ? -15.824 -11.030 15.918 1.00 84.25 205 LYS A CA 1
ATOM 1616 C C . LYS A 1 205 ? -15.932 -12.169 16.930 1.00 84.25 205 LYS A C 1
ATOM 1618 O O . LYS A 1 205 ? -17.026 -12.511 17.364 1.00 84.25 205 LYS A O 1
ATOM 1623 N N . ASP A 1 206 ? -14.800 -12.730 17.339 1.00 86.69 206 ASP A N 1
ATOM 1624 C CA . ASP A 1 206 ? -14.718 -13.742 18.400 1.00 86.69 206 ASP A CA 1
ATOM 1625 C C . ASP A 1 206 ? -14.800 -13.159 19.827 1.00 86.69 206 ASP A C 1
ATOM 1627 O O . ASP A 1 206 ? -14.651 -13.887 20.808 1.00 86.69 206 ASP A O 1
ATOM 1631 N N . GLY A 1 207 ? -15.025 -11.848 19.958 1.00 87.88 207 GLY A N 1
ATOM 1632 C CA . GLY A 1 207 ? -15.135 -11.132 21.225 1.00 87.88 207 GLY A CA 1
ATOM 1633 C C . GLY A 1 207 ? -13.800 -10.686 21.825 1.00 87.88 207 GLY A C 1
ATOM 1634 O O . GLY A 1 207 ? -13.799 -10.052 22.884 1.00 87.88 207 GLY A O 1
ATOM 1635 N N . ARG A 1 208 ? -12.654 -10.974 21.189 1.00 89.69 208 ARG A N 1
ATOM 1636 C CA . ARG A 1 208 ? -11.349 -10.508 21.682 1.00 89.69 208 ARG A CA 1
ATOM 1637 C C . ARG A 1 208 ? -11.198 -9.000 21.488 1.00 89.69 208 ARG A C 1
ATOM 1639 O O . ARG A 1 208 ? -11.307 -8.483 20.380 1.00 89.69 208 ARG A O 1
ATOM 1646 N N . GLY A 1 209 ? -10.876 -8.299 22.572 1.00 92.12 209 GLY A N 1
ATOM 1647 C CA . GLY A 1 209 ? -10.444 -6.905 22.520 1.00 92.12 209 GLY A CA 1
ATOM 1648 C C . GLY A 1 209 ? -8.974 -6.803 22.118 1.00 92.12 209 GLY A C 1
ATOM 1649 O O . GLY A 1 209 ? -8.102 -7.331 22.807 1.00 92.12 209 GLY A O 1
ATOM 1650 N N . LEU A 1 210 ? -8.702 -6.099 21.029 1.00 94.06 210 LEU A N 1
ATOM 1651 C CA . LEU A 1 210 ? -7.376 -5.814 20.499 1.00 94.06 210 LEU A CA 1
ATOM 1652 C C . LEU A 1 210 ? -7.069 -4.324 20.659 1.00 94.06 210 LEU A C 1
ATOM 1654 O O . LEU A 1 210 ? -7.937 -3.464 20.490 1.00 94.06 210 LEU A O 1
ATOM 1658 N N . LEU A 1 211 ? -5.817 -4.018 20.990 1.00 95.31 211 LEU A N 1
ATOM 1659 C CA . LEU A 1 211 ? -5.292 -2.657 20.992 1.00 95.31 211 LEU A CA 1
ATOM 1660 C C . LEU A 1 211 ? -4.299 -2.542 19.840 1.00 95.31 211 LEU A C 1
ATOM 1662 O O . LEU A 1 211 ? -3.190 -3.065 19.914 1.00 95.31 211 LEU A O 1
ATOM 1666 N N . ILE A 1 212 ? -4.734 -1.887 18.775 1.00 95.62 212 ILE A N 1
ATOM 1667 C CA . ILE A 1 212 ? -3.997 -1.742 17.527 1.00 95.62 212 ILE A CA 1
ATOM 1668 C C . ILE A 1 212 ? -3.227 -0.426 17.580 1.00 95.62 212 ILE A C 1
ATOM 1670 O O . ILE A 1 212 ? -3.772 0.616 17.955 1.00 95.62 212 ILE A O 1
ATOM 1674 N N . LYS A 1 213 ? -1.951 -0.490 17.212 1.00 94.81 213 LYS A N 1
ATOM 1675 C CA . LYS A 1 213 ? -1.066 0.668 17.080 1.00 94.81 213 LYS A CA 1
ATOM 1676 C C . LYS A 1 213 ? -0.609 0.785 15.627 1.00 94.81 213 LYS A C 1
ATOM 1678 O O . LYS A 1 213 ? -0.582 -0.242 14.940 1.00 94.81 213 LYS A O 1
ATOM 1683 N N . PRO A 1 214 ? -0.239 1.986 15.159 1.00 93.88 214 PRO A N 1
ATOM 1684 C CA . PRO A 1 214 ? 0.445 2.122 13.883 1.00 93.88 214 PRO A CA 1
ATOM 1685 C C . PRO A 1 214 ? 1.744 1.319 13.922 1.00 93.88 214 PRO A C 1
ATOM 1687 O O . PRO A 1 214 ? 2.380 1.199 14.974 1.00 93.88 214 PRO A O 1
ATOM 1690 N N . ALA A 1 215 ? 2.095 0.711 12.797 1.00 93.00 215 ALA A N 1
ATOM 1691 C CA . ALA A 1 215 ? 3.335 -0.035 12.671 1.00 93.00 215 ALA A CA 1
ATOM 1692 C C . ALA A 1 215 ? 4.554 0.896 12.744 1.00 93.00 215 ALA A C 1
ATOM 1694 O O . ALA A 1 215 ? 4.493 2.028 12.273 1.00 93.00 215 ALA A O 1
ATOM 1695 N N . ASP A 1 216 ? 5.667 0.398 13.282 1.00 90.19 216 ASP A N 1
ATOM 1696 C CA . ASP A 1 216 ? 6.932 1.141 13.383 1.00 90.19 216 ASP A CA 1
ATOM 1697 C C . ASP A 1 216 ? 7.728 1.060 12.066 1.00 90.19 216 ASP A C 1
ATOM 1699 O O . ASP A 1 216 ? 8.874 0.617 12.022 1.00 90.19 216 ASP A O 1
ATOM 1703 N N . TYR A 1 217 ? 7.062 1.415 10.963 1.00 86.94 217 TYR A N 1
ATOM 1704 C CA . TYR A 1 217 ? 7.659 1.544 9.638 1.00 86.94 217 TYR A CA 1
ATOM 1705 C C . TYR A 1 217 ? 7.410 2.953 9.123 1.00 86.94 217 TYR A C 1
ATOM 1707 O O . TYR A 1 217 ? 6.267 3.395 9.014 1.00 86.94 217 TYR A O 1
ATOM 1715 N N . GLU A 1 218 ? 8.489 3.641 8.768 1.00 88.75 218 GLU A N 1
ATOM 1716 C CA . GLU A 1 218 ? 8.426 4.991 8.232 1.00 88.75 218 GLU A CA 1
ATOM 1717 C C . GLU A 1 218 ? 9.299 5.090 6.983 1.00 88.75 218 GLU A C 1
ATOM 1719 O O . GLU A 1 218 ? 10.480 4.721 6.992 1.00 88.75 218 GLU A O 1
ATOM 1724 N N . ALA A 1 219 ? 8.730 5.611 5.897 1.00 89.38 219 ALA A N 1
ATOM 1725 C CA . ALA A 1 219 ? 9.531 6.087 4.789 1.00 89.38 219 ALA A CA 1
ATOM 1726 C C . ALA A 1 219 ? 10.150 7.432 5.170 1.00 89.38 219 ALA A C 1
ATOM 1728 O O . ALA A 1 219 ? 9.455 8.445 5.256 1.00 89.38 219 ALA A O 1
ATOM 1729 N N . SER A 1 220 ? 11.469 7.455 5.340 1.00 85.06 220 SER A N 1
ATOM 1730 C CA . SER A 1 220 ? 12.225 8.689 5.591 1.00 85.06 220 SER A CA 1
ATOM 1731 C C . SER A 1 220 ? 12.513 9.485 4.313 1.00 85.06 220 SER A C 1
ATOM 1733 O O . SER A 1 220 ? 12.899 10.650 4.383 1.00 85.06 220 SER A O 1
ATOM 1735 N N . GLN A 1 221 ? 12.297 8.879 3.144 1.00 87.50 221 GLN A N 1
ATOM 1736 C CA . GLN A 1 221 ? 12.546 9.468 1.829 1.00 87.50 221 GLN A CA 1
ATOM 1737 C C . GLN A 1 221 ? 11.555 8.945 0.781 1.00 87.50 221 GLN A C 1
ATOM 1739 O O . GLN A 1 221 ? 10.932 7.901 0.974 1.00 87.50 221 GLN A O 1
ATOM 1744 N N . SER A 1 222 ? 11.452 9.636 -0.356 1.00 88.31 222 SER A N 1
ATOM 1745 C CA . SER A 1 222 ? 10.771 9.128 -1.554 1.00 88.31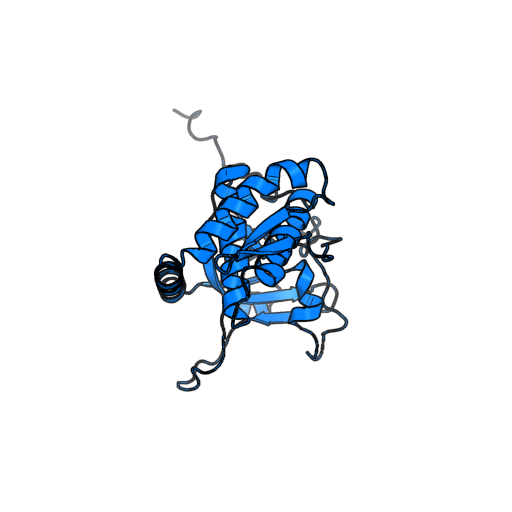 222 SER A CA 1
ATOM 1746 C C . SER A 1 222 ? 11.649 8.121 -2.302 1.00 88.31 222 SER A C 1
ATOM 1748 O O . SER A 1 222 ? 12.876 8.214 -2.286 1.00 88.31 222 SER A O 1
ATOM 1750 N N . TRP A 1 223 ? 11.026 7.159 -2.982 1.00 87.69 223 TRP A N 1
ATOM 1751 C CA . TRP A 1 223 ? 11.727 6.227 -3.865 1.00 87.69 223 TRP A CA 1
ATOM 1752 C C . TRP A 1 223 ? 12.292 6.923 -5.111 1.00 87.69 223 TRP A C 1
ATOM 1754 O O . TRP A 1 223 ? 13.342 6.543 -5.634 1.00 87.69 223 TRP A O 1
ATOM 1764 N N . VAL A 1 224 ? 11.595 7.955 -5.587 1.00 81.19 224 VAL A N 1
ATOM 1765 C CA . VAL A 1 224 ? 12.047 8.816 -6.680 1.00 81.19 224 VAL A CA 1
ATOM 1766 C C . VAL A 1 224 ? 12.525 10.123 -6.063 1.00 81.19 224 VAL A C 1
ATOM 1768 O O . VAL A 1 224 ? 11.755 10.806 -5.390 1.00 81.19 224 VAL A O 1
ATOM 1771 N N . ASN A 1 225 ? 13.786 10.487 -6.295 1.00 62.38 225 ASN A N 1
ATOM 1772 C CA . ASN A 1 225 ? 14.264 11.822 -5.949 1.00 62.38 225 ASN A CA 1
ATOM 1773 C C . ASN A 1 225 ? 13.523 12.848 -6.818 1.00 62.38 225 ASN A C 1
ATOM 1775 O O . ASN A 1 225 ? 13.511 12.705 -8.040 1.00 62.38 225 ASN A O 1
ATOM 1779 N N . GLU A 1 226 ? 12.989 13.913 -6.216 1.00 49.25 226 GLU A N 1
ATOM 1780 C CA . GLU A 1 226 ? 12.290 15.018 -6.910 1.00 49.25 226 GLU A CA 1
ATOM 1781 C C . GLU A 1 226 ? 13.154 15.741 -7.967 1.00 49.25 226 GLU A C 1
ATOM 1783 O O . GLU A 1 226 ? 12.687 16.620 -8.680 1.00 49.25 226 GLU A O 1
ATOM 1788 N N . THR A 1 227 ? 14.431 15.376 -8.096 1.00 37.88 227 THR A N 1
ATOM 1789 C CA . THR A 1 227 ? 15.409 15.990 -9.001 1.00 37.88 227 THR A CA 1
ATOM 1790 C C . THR A 1 227 ? 15.534 15.321 -10.370 1.00 37.88 227 THR A C 1
ATOM 1792 O O . THR A 1 227 ? 16.401 15.720 -11.145 1.00 37.88 227 THR A O 1
ATOM 1795 N N . VAL A 1 228 ? 14.694 14.341 -10.721 1.00 37.69 228 VAL A N 1
ATOM 1796 C CA . VAL A 1 228 ? 14.649 13.835 -12.107 1.00 37.69 228 VAL A CA 1
ATOM 1797 C C . VAL A 1 228 ? 13.746 14.737 -12.954 1.00 37.69 228 VAL A C 1
ATOM 1799 O O . VAL A 1 228 ? 12.719 14.318 -13.475 1.00 37.69 228 VAL A O 1
ATOM 1802 N N . THR A 1 229 ? 14.129 16.006 -13.087 1.00 29.03 229 THR A N 1
ATOM 1803 C CA . THR A 1 229 ? 13.748 16.791 -14.263 1.00 29.03 229 THR A CA 1
ATOM 1804 C C . THR A 1 229 ? 14.588 16.284 -15.428 1.00 29.03 229 THR A C 1
ATOM 1806 O O . THR A 1 229 ? 15.819 16.302 -15.340 1.00 29.03 229 THR A O 1
ATOM 1809 N N . ALA A 1 230 ? 13.914 15.773 -16.458 1.00 31.23 230 ALA A N 1
ATOM 1810 C CA . ALA A 1 230 ? 14.516 15.408 -17.739 1.00 31.23 230 ALA A CA 1
ATOM 1811 C C . ALA A 1 230 ? 15.282 16.579 -18.379 1.00 31.23 230 ALA A C 1
ATOM 1813 O O . ALA A 1 230 ? 14.867 17.744 -18.173 1.00 31.23 230 ALA A O 1
#

Radius of gyration: 18.43 Å; chains: 1; bounding box: 40×57×53 Å

Secondary structure (DSSP, 8-state):
--SSS----------SS-HHHHHHHHHHHHHHIIIII--SSHHHHHHHHHHHHHHHHHHTS----EEEEEEEEEE-TTT--EEEES-S---S--TTS---EEEEE-SSEEEETTGGGHHHHTTTSTTGGG----BEEEETTSB-SSHHHHHTT-SEEEEE-HHHHHHHHHHHHT-HHHHHHHHHHHHHHHHHHH-TT--EEEE-TTS-EEEE---S----SBSS-TT---